Protein 3QY7 (pdb70)

Radius of gyration: 16.74 Å; Cα contacts (8 Å, |Δi|>4): 514; chains: 1; bounding box: 39×45×37 Å

Sequence (247 aa):
MIDIHCHILPAMDDDGAGDSADSIEMARAAVRQGIRTIIATPHHNNGVYKNEPAAVREAADQLNKRLIKEDIPLHVLPGQEIRIYGEVEQDLAKRQLLSLNDTKYILIEFPFDHVPRYAEQLFYDLQLKGYIPVIAHPERNREIRENPSLLYHLVEKGAASQITSGSLAGIFGKQLKAFSLRLVEANLIHFVASDAHNVKTRNFHTQEEALYVLEKEFGSELPYMLTENAELLLRNQTIFRQPPQPVKR

Nearest PDB structures (foldseek):
  3qy7-assembly1_A  TM=1.004E+00  e=3.388E-53  Bacillus subtilis
  2wjd-assembly1_A  TM=9.075E-01  e=2.404E-20  Streptococcus pneumoniae
  4nas-assembly1_B  TM=4.342E-01  e=4.474E-01  Alicyclobacillus acidocaldarius subsp. acidocaldarius DSM 446
  4mg4-assembly2_F  TM=4.736E-01  e=2.144E+00  Burkholderia cenocepacia J2315
  8d89-assembly1_A  TM=4.423E-01  e=3.122E+00  metagenome

Foldseek 3Di:
DEFQAAQLQDPQALFHPDLVQSLVQLQVCVVLVHQEYAHAAAQDHVPDGCWQVNQQVSQVVSVVVCVVVVRRHHYAYAHAYADDDCVVVCVVVSRHGAGNNALEHHYEYDQEDDDPCVLVVQLVSVVVVHAYEYEACLSHNVCVVFVVVLLVSVLSGHEYEHELCLCLQLVHDVSNVSVVLCLVQQSHQAYHQNARGPPRSGRNNVSNQVSCCVSPNNPSSVLRVVQSVCRNVNHDHDTDNGHDGDD

InterPro domains:
  IPR016195 Polymerase/histidinol phosphatase-like [SSF89550] (1-201)
  IPR016667 Capsular polysaccharide synthesis, CpsB/CapC [PF19567] (1-232)
  IPR016667 Capsular polysaccharide synthesis, CpsB/CapC [PIRSF016557] (1-254)
  IPR016667 Capsular polysaccharide synthesis, CpsB/CapC [PTHR39181] (1-254)

Structure (mmCIF, N/CA/C/O backbone):
data_3QY7
#
_entry.id   3QY7
#
_cell.length_a   36.449
_cell.length_b   47.311
_cell.length_c   132.013
_cell.angle_alpha   90.00
_cell.angle_beta   90.00
_cell.angle_gamma   90.00
#
_symmetry.space_group_name_H-M   'P 21 21 21'
#
loop_
_entity.id
_entity.type
_entity.pdbx_description
1 polymer 'Tyrosine-protein phosphatase YwqE'
2 non-polymer 'FE (III) ION'
3 non-polymer 'MAGNESIUM ION'
4 non-polymer 'PHOSPHATE ION'
5 water water
#
loop_
_atom_site.group_PDB
_atom_site.id
_atom_site.type_symbol
_atom_site.label_atom_id
_atom_site.label_alt_id
_atom_site.label_comp_id
_atom_site.label_asym_id
_atom_site.label_entity_id
_atom_site.label_seq_id
_atom_site.pdbx_PDB_ins_code
_atom_site.Cartn_x
_atom_site.Cartn_y
_atom_site.Cartn_z
_atom_site.occupancy
_atom_site.B_iso_or_equiv
_atom_site.auth_seq_id
_atom_site.auth_comp_id
_atom_site.auth_asym_id
_atom_site.auth_atom_id
_atom_site.pdbx_PDB_model_num
ATOM 1 N N . MET A 1 1 ? 13.488 -6.070 -32.509 1.00 14.72 1 MET A N 1
ATOM 2 C CA . MET A 1 1 ? 13.762 -5.418 -31.200 1.00 13.84 1 MET A CA 1
ATOM 3 C C . MET A 1 1 ? 14.058 -6.426 -30.115 1.00 13.18 1 MET A C 1
ATOM 4 O O . MET A 1 1 ? 13.624 -7.568 -30.193 1.00 13.43 1 MET A O 1
ATOM 9 N N . ILE A 1 2 ? 14.758 -5.963 -29.083 1.00 11.78 2 ILE A N 1
ATOM 10 C CA . ILE A 1 2 ? 15.177 -6.791 -27.954 1.00 12.33 2 ILE A CA 1
ATOM 11 C C . ILE A 1 2 ? 14.476 -6.292 -26.704 1.00 11.34 2 ILE A C 1
ATOM 12 O O . ILE A 1 2 ? 14.491 -5.097 -26.425 1.00 11.84 2 ILE A O 1
ATOM 17 N N . ASP A 1 3 ? 13.874 -7.215 -25.958 1.00 10.61 3 ASP A N 1
ATOM 18 C CA . ASP A 1 3 ? 13.198 -6.904 -24.687 1.00 9.79 3 ASP A CA 1
ATOM 19 C C . ASP A 1 3 ? 14.104 -7.397 -23.573 1.00 10.32 3 ASP A C 1
ATOM 20 O O . ASP A 1 3 ? 14.394 -8.586 -23.503 1.00 11.05 3 ASP A O 1
ATOM 25 N N . ILE A 1 4 ? 14.569 -6.480 -22.719 1.00 9.55 4 ILE A N 1
ATOM 26 C CA . ILE A 1 4 ? 15.609 -6.824 -21.737 1.00 9.62 4 ILE A CA 1
ATOM 27 C C . ILE A 1 4 ? 15.104 -7.219 -20.346 1.00 9.31 4 ILE A C 1
ATOM 28 O O . ILE A 1 4 ? 15.911 -7.493 -19.455 1.00 10.10 4 ILE A O 1
ATOM 33 N N . HIS A 1 5 ? 13.783 -7.195 -20.151 1.00 9.07 5 HIS A N 1
ATOM 34 C CA . HIS A 1 5 ? 13.172 -7.494 -18.844 1.00 9.26 5 HIS A CA 1
ATOM 35 C C . HIS A 1 5 ? 11.814 -8.137 -19.111 1.00 9.29 5 HIS A C 1
ATOM 36 O O . HIS A 1 5 ? 10.927 -7.497 -19.663 1.00 10.21 5 HIS A O 1
ATOM 43 N N . CYS A 1 6 ? 11.665 -9.410 -18.749 1.00 8.98 6 CYS A N 1
ATOM 44 C CA . CYS A 1 6 ? 10.461 -10.157 -19.123 1.00 9.58 6 CYS A CA 1
ATOM 45 C C . CYS A 1 6 ? 10.349 -11.429 -18.297 1.00 10.49 6 CYS A C 1
ATOM 46 O O . CYS A 1 6 ? 11.335 -12.140 -18.084 1.00 10.02 6 CYS A O 1
ATOM 49 N N . HIS A 1 7 ? 9.143 -11.712 -17.820 1.00 9.86 7 HIS A N 1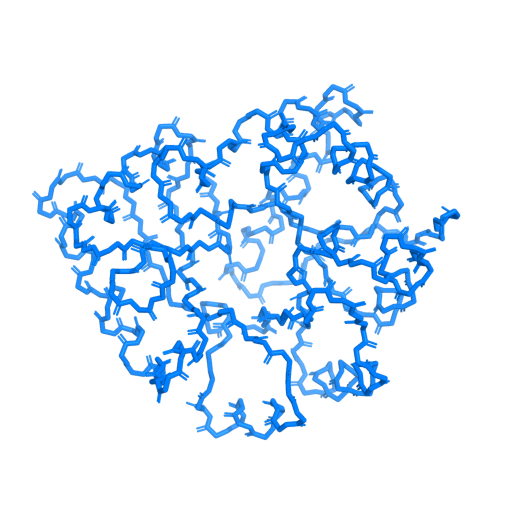
ATOM 50 C CA . HIS A 1 7 ? 8.916 -12.864 -16.973 1.00 10.96 7 HIS A CA 1
ATOM 51 C C . HIS A 1 7 ? 8.174 -13.926 -17.757 1.00 11.72 7 HIS A C 1
ATOM 52 O O . HIS A 1 7 ? 7.073 -14.370 -17.398 1.00 12.69 7 HIS A O 1
ATOM 59 N N . ILE A 1 8 ? 8.811 -14.338 -18.859 1.00 11.66 8 ILE A N 1
ATOM 60 C CA . ILE A 1 8 ? 8.254 -15.311 -19.793 1.00 11.69 8 ILE A CA 1
ATOM 61 C C . ILE A 1 8 ? 8.550 -16.772 -19.407 1.00 11.84 8 ILE A C 1
ATOM 62 O O . ILE A 1 8 ? 7.824 -17.670 -19.828 1.00 12.53 8 ILE A O 1
ATOM 67 N N . LEU A 1 9 ? 9.596 -17.013 -18.614 1.00 11.49 9 LEU A N 1
ATOM 68 C CA . LEU A 1 9 ? 9.900 -18.382 -18.190 1.00 12.27 9 LEU A CA 1
ATOM 69 C C . LEU A 1 9 ? 8.815 -18.897 -17.240 1.00 13.79 9 LEU A C 1
ATOM 70 O O . LEU A 1 9 ? 8.398 -18.181 -16.326 1.00 13.75 9 LEU A O 1
ATOM 75 N N . PRO A 1 10 ? 8.357 -20.128 -17.474 1.00 14.41 10 PRO A N 1
ATOM 76 C CA . PRO A 1 10 ? 7.245 -20.681 -16.703 1.00 16.12 10 PRO A CA 1
ATOM 77 C C . PRO A 1 10 ? 7.668 -21.241 -15.353 1.00 17.73 10 PRO A C 1
ATOM 78 O O . PRO A 1 10 ? 8.784 -21.768 -15.217 1.00 17.44 10 PRO A O 1
ATOM 82 N N . ALA A 1 11 ? 6.762 -21.124 -14.379 1.00 18.76 11 ALA A N 1
ATOM 83 C CA . ALA A 1 11 ? 6.918 -21.712 -13.049 1.00 20.16 11 ALA A CA 1
ATOM 84 C C . ALA A 1 11 ? 8.220 -21.294 -12.373 1.00 20.61 11 ALA A C 1
ATOM 85 O O . ALA A 1 11 ? 8.914 -22.121 -11.774 1.00 21.59 11 ALA A O 1
ATOM 87 N N . MET A 1 12 ? 8.565 -20.016 -12.469 1.00 20.11 12 MET A N 1
ATOM 88 C CA . MET A 1 12 ? 9.720 -19.488 -11.803 1.00 20.88 12 MET A CA 1
ATOM 89 C C . MET A 1 12 ? 9.407 -18.402 -10.837 1.00 20.05 12 MET A C 1
ATOM 90 O O . MET A 1 12 ? 10.041 -18.209 -9.859 1.00 20.33 12 MET A O 1
ATOM 95 N N . ASP A 1 13 ? 8.373 -17.692 -11.188 1.00 18.80 13 ASP A N 1
ATOM 96 C CA . ASP A 1 13 ? 8.033 -16.460 -10.585 1.00 19.04 13 ASP A CA 1
ATOM 97 C C . ASP A 1 13 ? 6.558 -16.084 -10.768 1.00 18.68 13 ASP A C 1
ATOM 98 O O . ASP A 1 13 ? 5.721 -16.893 -10.940 1.00 19.45 13 ASP A O 1
ATOM 103 N N A ASP A 1 14 ? 6.300 -14.809 -10.656 0.50 18.86 14 ASP A N 1
ATOM 104 N N B ASP A 1 14 ? 6.322 -14.805 -10.658 0.50 18.86 14 ASP A N 1
ATOM 105 C CA A ASP A 1 14 ? 4.957 -14.337 -10.854 0.50 18.85 14 ASP A CA 1
ATOM 106 C CA B ASP A 1 14 ? 5.012 -14.251 -10.860 0.50 18.85 14 ASP A CA 1
ATOM 107 C C A ASP A 1 14 ? 4.557 -14.123 -12.318 0.50 17.91 14 ASP A C 1
ATOM 108 C C B ASP A 1 14 ? 4.568 -14.114 -12.317 0.50 17.91 14 ASP A C 1
ATOM 109 O O A ASP A 1 14 ? 3.501 -13.711 -12.603 0.50 18.13 14 ASP A O 1
ATOM 110 O O B ASP A 1 14 ? 3.502 -13.719 -12.597 0.50 18.13 14 ASP A O 1
ATOM 119 N N . GLY A 1 15 ? 5.436 -14.463 -13.234 1.00 17.00 15 GLY A N 1
ATOM 120 C CA . GLY A 1 15 ? 5.107 -14.349 -14.627 1.00 16.52 15 GLY A CA 1
ATOM 121 C C . GLY A 1 15 ? 4.520 -15.677 -15.130 1.00 16.19 15 GLY A C 1
ATOM 122 O O . GLY A 1 15 ? 3.602 -16.153 -14.475 1.00 16.70 15 GLY A O 1
ATOM 123 N N . ALA A 1 16 ? 4.928 -16.244 -16.260 1.00 16.01 16 ALA A N 1
ATOM 124 C CA . ALA A 1 16 ? 4.139 -17.297 -16.835 1.00 16.17 16 ALA A CA 1
ATOM 125 C C . ALA A 1 16 ? 3.951 -18.469 -15.868 1.00 16.73 16 ALA A C 1
ATOM 126 O O . ALA A 1 16 ? 4.819 -18.883 -15.238 1.00 15.97 16 ALA A O 1
ATOM 128 N N . GLY A 1 17 ? 2.711 -18.922 -15.785 1.00 17.01 17 GLY A N 1
ATOM 129 C CA . GLY A 1 17 ? 2.378 -20.043 -14.943 1.00 18.76 17 GLY A CA 1
ATOM 130 C C . GLY A 1 17 ? 2.844 -21.376 -15.419 1.00 18.91 17 GLY A C 1
ATOM 131 O O . GLY A 1 17 ? 3.285 -22.197 -14.682 1.00 20.29 17 GLY A O 1
ATOM 132 N N . ASP A 1 18 ? 2.656 -21.562 -16.686 1.00 18.65 18 ASP A N 1
ATOM 133 C CA . ASP A 1 18 ? 3.142 -22.761 -17.353 1.00 19.36 18 ASP A CA 1
ATOM 134 C C . ASP A 1 18 ? 3.611 -22.447 -18.775 1.00 18.76 18 ASP A C 1
ATOM 135 O O . ASP A 1 18 ? 3.526 -21.292 -19.230 1.00 18.80 18 ASP A O 1
ATOM 140 N N . SER A 1 19 ? 4.088 -23.475 -19.475 1.00 18.99 19 SER A N 1
ATOM 141 C CA . SER A 1 19 ? 4.609 -23.293 -20.825 1.00 18.55 19 SER A CA 1
ATOM 142 C C . SER A 1 19 ? 3.577 -22.795 -21.837 1.00 18.18 19 SER A C 1
ATOM 143 O O . SER A 1 19 ? 3.924 -22.092 -22.780 1.00 17.81 19 SER A O 1
ATOM 146 N N . ALA A 1 20 ? 2.311 -23.161 -21.650 1.00 17.42 20 ALA A N 1
ATOM 147 C CA . ALA A 1 20 ? 1.263 -22.627 -22.500 1.00 17.57 20 ALA A CA 1
ATOM 148 C C . ALA A 1 20 ? 1.184 -21.096 -22.379 1.00 16.84 20 ALA A C 1
ATOM 149 O O . ALA A 1 20 ? 1.013 -20.408 -23.392 1.00 16.81 20 ALA A O 1
ATOM 151 N N . ASP A 1 21 ? 1.321 -20.577 -21.153 1.00 16.01 21 ASP A N 1
ATOM 152 C CA . ASP A 1 21 ? 1.359 -19.114 -20.935 1.00 15.75 21 ASP A CA 1
ATOM 153 C C . ASP A 1 21 ? 2.576 -18.526 -21.638 1.00 15.02 21 ASP A C 1
ATOM 154 O O . ASP A 1 21 ? 2.472 -17.482 -22.304 1.00 14.41 21 ASP A O 1
ATOM 159 N N . SER A 1 22 ? 3.724 -19.186 -21.489 1.00 14.31 22 SER A N 1
ATOM 160 C CA . SER A 1 22 ? 4.972 -18.691 -22.087 1.00 13.83 22 SER A CA 1
ATOM 161 C C . SER A 1 22 ? 4.814 -18.500 -23.599 1.00 13.80 22 SER A C 1
ATOM 162 O O . SER A 1 22 ? 5.242 -17.481 -24.170 1.00 13.11 22 SER A O 1
ATOM 165 N N . ILE A 1 23 ? 4.194 -19.489 -24.234 1.00 13.48 23 ILE A N 1
ATOM 166 C CA . ILE A 1 23 ? 3.964 -19.490 -25.670 1.00 14.21 23 ILE A CA 1
ATOM 167 C C . ILE A 1 23 ? 3.018 -18.358 -26.091 1.00 13.86 23 ILE A C 1
ATOM 168 O O . ILE A 1 23 ? 3.246 -17.694 -27.110 1.00 14.05 23 ILE A O 1
ATOM 173 N N . GLU A 1 24 ? 1.967 -18.123 -25.303 1.00 14.53 24 GLU A N 1
ATOM 174 C CA . GLU A 1 24 ? 1.057 -17.000 -25.590 1.00 14.68 24 GLU A CA 1
ATOM 175 C C . GLU A 1 24 ? 1.765 -15.656 -25.474 1.00 13.70 24 GLU A C 1
ATOM 176 O O . GLU A 1 24 ? 1.544 -14.749 -26.291 1.00 13.97 24 GLU A O 1
ATOM 182 N N . MET A 1 25 ? 2.624 -15.536 -24.464 1.00 13.61 25 MET A N 1
ATOM 183 C CA . MET A 1 25 ? 3.409 -14.321 -24.305 1.00 12.57 25 MET A CA 1
ATOM 184 C C . MET A 1 25 ? 4.358 -14.150 -25.474 1.00 12.55 25 MET A C 1
ATOM 185 O O . MET A 1 25 ? 4.516 -13.040 -25.983 1.00 13.09 25 MET A O 1
ATOM 190 N N . ALA A 1 26 ? 4.990 -15.247 -25.901 1.00 12.36 26 ALA A N 1
ATOM 191 C CA . ALA A 1 26 ? 5.892 -15.176 -27.042 1.00 12.30 26 ALA A CA 1
ATOM 192 C C . ALA A 1 26 ? 5.188 -14.690 -28.324 1.00 12.45 26 ALA A C 1
ATOM 193 O O . ALA A 1 26 ? 5.730 -13.850 -29.049 1.00 12.43 26 ALA A O 1
ATOM 195 N N . ARG A 1 27 ? 3.980 -15.205 -28.576 1.00 12.35 27 ARG A N 1
ATOM 196 C CA . ARG A 1 27 ? 3.222 -14.791 -29.756 1.00 13.48 27 ARG A CA 1
ATOM 197 C C . ARG A 1 27 ? 2.931 -13.289 -29.689 1.00 12.79 27 ARG A C 1
ATOM 198 O O . ARG A 1 27 ? 3.057 -12.578 -30.694 1.00 13.58 27 ARG A O 1
ATOM 206 N N . ALA A 1 28 ? 2.583 -12.809 -28.498 1.00 12.29 28 ALA A N 1
ATOM 207 C CA . ALA A 1 28 ? 2.304 -11.380 -28.310 1.00 12.02 28 ALA A CA 1
ATOM 208 C C . ALA A 1 28 ? 3.552 -10.546 -28.545 1.00 12.12 28 ALA A C 1
ATOM 209 O O . ALA A 1 28 ? 3.492 -9.490 -29.183 1.00 12.32 28 ALA A O 1
ATOM 211 N N . ALA A 1 29 ? 4.686 -11.021 -28.022 1.00 11.56 29 ALA A N 1
ATOM 212 C CA . ALA A 1 29 ? 5.971 -10.364 -28.226 1.00 11.82 29 ALA A CA 1
ATOM 213 C C . ALA A 1 29 ? 6.276 -10.208 -29.707 1.00 12.21 29 ALA A C 1
ATOM 214 O O . ALA A 1 29 ? 6.654 -9.134 -30.158 1.00 12.17 29 ALA A O 1
ATOM 216 N N . VAL A 1 30 ? 6.051 -11.276 -30.472 1.00 12.54 30 VAL A N 1
ATOM 217 C CA . VAL A 1 30 ? 6.342 -11.258 -31.888 1.00 13.33 30 VAL A CA 1
ATOM 218 C C . VAL A 1 30 ? 5.435 -10.241 -32.596 1.00 13.18 30 VAL A C 1
ATOM 219 O O . VAL A 1 30 ? 5.905 -9.487 -33.452 1.00 12.32 30 VAL A O 1
ATOM 223 N N . ARG A 1 31 ? 4.161 -10.205 -32.219 1.00 14.06 31 ARG A N 1
ATOM 224 C CA . ARG A 1 31 ? 3.217 -9.229 -32.814 1.00 14.86 31 ARG A CA 1
ATOM 225 C C . ARG A 1 31 ? 3.658 -7.776 -32.555 1.00 15.42 31 ARG A C 1
ATOM 226 O O . ARG A 1 31 ? 3.397 -6.883 -33.365 1.00 16.39 31 ARG A O 1
ATOM 234 N N . GLN A 1 32 ? 4.385 -7.573 -31.459 1.00 14.41 32 GLN A N 1
ATOM 235 C CA . GLN A 1 32 ? 4.911 -6.258 -31.077 1.00 14.79 32 GLN A CA 1
ATOM 236 C C . GLN A 1 32 ? 6.259 -5.912 -31.725 1.00 14.52 32 GLN A C 1
ATOM 237 O O . GLN A 1 32 ? 6.801 -4.821 -31.492 1.00 15.25 32 GLN A O 1
ATOM 243 N N . GLY A 1 33 ? 6.810 -6.819 -32.531 1.00 14.57 33 GLY A N 1
ATOM 244 C CA . GLY A 1 33 ? 8.086 -6.579 -33.191 1.00 14.45 33 GLY A CA 1
ATOM 245 C C . GLY A 1 33 ? 9.303 -7.012 -32.402 1.00 14.21 33 GLY A C 1
ATOM 246 O O . GLY A 1 33 ? 10.424 -6.706 -32.779 1.00 15.31 33 GLY A O 1
ATOM 247 N N . ILE A 1 34 ? 9.086 -7.744 -31.312 1.00 13.52 34 ILE A N 1
ATOM 248 C CA . ILE A 1 34 ? 10.195 -8.280 -30.526 1.00 12.82 34 ILE A CA 1
ATOM 249 C C . ILE A 1 34 ? 10.654 -9.618 -31.111 1.00 12.96 34 ILE A C 1
ATOM 250 O O . ILE A 1 34 ? 9.816 -10.487 -31.371 1.00 14.19 34 ILE A O 1
ATOM 255 N N . ARG A 1 35 ? 11.965 -9.766 -31.341 1.00 12.64 35 ARG A N 1
ATOM 256 C CA . ARG A 1 35 ? 12.531 -11.023 -31.865 1.00 13.75 35 ARG A CA 1
ATOM 257 C C . ARG A 1 35 ? 13.365 -11.731 -30.810 1.00 12.16 35 ARG A C 1
ATOM 258 O O . ARG A 1 35 ? 13.644 -12.926 -30.924 1.00 12.18 35 ARG A O 1
ATOM 266 N N . THR A 1 36 ? 13.784 -10.977 -29.796 1.00 11.03 36 THR A N 1
ATOM 267 C CA . THR A 1 36 ? 14.713 -11.503 -28.814 1.00 10.37 36 THR A CA 1
ATOM 268 C C . THR A 1 36 ? 14.269 -11.019 -27.444 1.00 9.54 36 THR A C 1
ATOM 269 O O . THR A 1 36 ? 14.031 -9.824 -27.279 1.00 11.19 36 THR A O 1
ATOM 273 N N . ILE A 1 37 ? 14.164 -11.939 -26.483 1.00 9.57 37 ILE A N 1
ATOM 274 C CA . ILE A 1 37 ? 13.811 -11.593 -25.110 1.00 9.16 37 ILE A CA 1
ATOM 275 C C . ILE A 1 37 ? 14.908 -12.068 -24.194 1.00 9.14 37 ILE A C 1
ATOM 276 O O . ILE A 1 37 ? 15.328 -13.218 -24.276 1.00 9.87 37 ILE A O 1
ATOM 281 N N . ILE A 1 38 ? 15.383 -11.187 -23.316 1.00 9.35 38 ILE A N 1
ATOM 282 C CA . ILE A 1 38 ? 16.211 -11.670 -22.227 1.00 9.68 38 ILE A CA 1
ATOM 283 C C . ILE A 1 38 ? 15.258 -12.011 -21.077 1.00 9.78 38 ILE A C 1
ATOM 284 O O . ILE A 1 38 ? 14.632 -11.114 -20.493 1.00 10.76 38 ILE A O 1
ATOM 289 N N . ALA A 1 39 ? 15.109 -13.296 -20.790 1.00 10.03 39 ALA A N 1
ATOM 290 C CA . ALA A 1 39 ? 14.245 -13.701 -19.668 1.00 10.09 39 ALA A CA 1
ATOM 291 C C . ALA A 1 39 ? 14.906 -13.264 -18.390 1.00 10.09 39 ALA A C 1
ATOM 292 O O . ALA A 1 39 ? 16.116 -13.456 -18.211 1.00 10.92 39 ALA A O 1
ATOM 294 N N . THR A 1 40 ? 14.126 -12.621 -17.507 1.00 10.11 40 THR A N 1
ATOM 295 C CA . THR A 1 40 ? 14.669 -12.104 -16.249 1.00 10.46 40 THR A CA 1
ATOM 296 C C . THR A 1 40 ? 13.808 -12.552 -15.068 1.00 11.18 40 THR A C 1
ATOM 297 O O . THR A 1 40 ? 13.205 -11.697 -14.389 1.00 11.78 40 THR A O 1
ATOM 301 N N . PRO A 1 41 ? 13.739 -13.877 -14.831 1.00 11.32 41 PRO A N 1
ATOM 302 C CA . PRO A 1 41 ? 12.991 -14.352 -13.659 1.00 12.31 41 PRO A CA 1
ATOM 303 C C . PRO A 1 41 ? 13.597 -13.764 -12.387 1.00 13.89 41 PRO A C 1
ATOM 304 O O . PRO A 1 41 ? 14.808 -13.504 -12.340 1.00 13.51 41 PRO A O 1
ATOM 308 N N . HIS A 1 42 ? 12.769 -13.554 -11.361 1.00 15.34 42 HIS A N 1
ATOM 309 C CA . HIS A 1 42 ? 13.303 -13.099 -10.100 1.00 17.22 42 HIS A CA 1
ATOM 310 C C . HIS A 1 42 ? 14.296 -14.146 -9.606 1.00 17.76 42 HIS A C 1
ATOM 311 O O . HIS A 1 42 ? 14.084 -15.267 -9.778 1.00 18.11 42 HIS A O 1
ATOM 318 N N . HIS A 1 43 ? 15.396 -13.731 -8.999 1.00 19.36 43 HIS A N 1
ATOM 319 C CA . HIS A 1 43 ? 16.389 -14.713 -8.552 1.00 21.59 43 HIS A CA 1
ATOM 320 C C . HIS A 1 43 ? 15.888 -15.533 -7.356 1.00 23.04 43 HIS A C 1
ATOM 321 O O . HIS A 1 43 ? 16.293 -16.680 -7.178 1.00 24.00 43 HIS A O 1
ATOM 328 N N . ASN A 1 44 ? 14.958 -14.959 -6.621 1.00 25.02 44 ASN A N 1
ATOM 329 C CA . ASN A 1 44 ? 14.224 -15.603 -5.546 1.00 26.83 44 ASN A CA 1
ATOM 330 C C . ASN A 1 44 ? 12.745 -15.560 -5.823 1.00 27.23 44 ASN A C 1
ATOM 331 O O . ASN A 1 44 ? 12.251 -14.599 -6.248 1.00 27.01 44 ASN A O 1
ATOM 336 N N . ASN A 1 45 ? 12.057 -16.627 -5.541 1.00 27.93 45 ASN A N 1
ATOM 337 C CA . ASN A 1 45 ? 10.631 -16.662 -5.646 1.00 29.09 45 ASN A CA 1
ATOM 338 C C . ASN A 1 45 ? 10.099 -17.407 -4.426 1.00 29.23 45 ASN A C 1
ATOM 339 O O . ASN A 1 45 ? 9.917 -18.602 -4.414 1.00 28.76 45 ASN A O 1
ATOM 344 N N . GLY A 1 46 ? 9.838 -16.592 -3.428 1.00 29.46 46 GLY A N 1
ATOM 345 C CA . GLY A 1 46 ? 9.355 -17.107 -2.186 1.00 29.39 46 GLY A CA 1
ATOM 346 C C . GLY A 1 46 ? 10.451 -17.808 -1.472 1.00 29.27 46 GLY A C 1
ATOM 347 O O . GLY A 1 46 ? 11.491 -17.256 -1.178 1.00 29.51 46 GLY A O 1
ATOM 348 N N . VAL A 1 47 ? 10.170 -19.046 -1.172 1.00 28.96 47 VAL A N 1
ATOM 349 C CA . VAL A 1 47 ? 11.127 -19.890 -0.481 1.00 28.90 47 VAL A CA 1
ATOM 350 C C . VAL A 1 47 ? 12.130 -20.521 -1.434 1.00 28.23 47 VAL A C 1
ATOM 351 O O . VAL A 1 47 ? 13.105 -21.120 -0.990 1.00 28.71 47 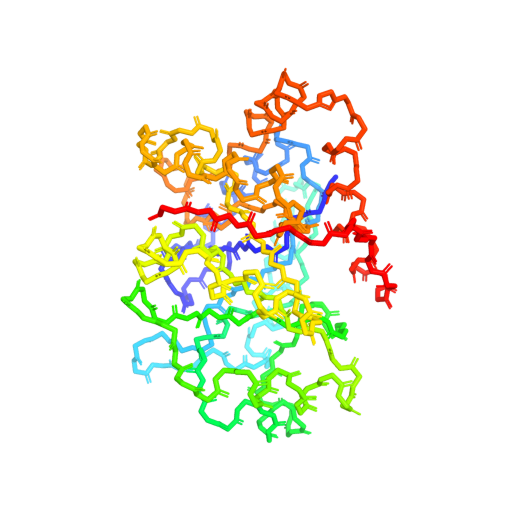VAL A O 1
ATOM 355 N N . TYR A 1 48 ? 11.894 -20.391 -2.738 1.00 27.69 48 TYR A N 1
ATOM 356 C CA . TYR A 1 48 ? 12.759 -21.037 -3.719 1.00 27.01 48 TYR A CA 1
ATOM 357 C C . TYR A 1 48 ? 13.722 -20.060 -4.384 1.00 26.49 48 TYR A C 1
ATOM 358 O O . TYR A 1 48 ? 13.467 -18.866 -4.447 1.00 26.63 48 TYR A O 1
ATOM 367 N N . LYS A 1 49 ? 14.841 -20.593 -4.862 1.00 25.83 49 LYS A N 1
ATOM 368 C CA . LYS A 1 49 ? 15.769 -19.831 -5.678 1.00 25.30 49 LYS A CA 1
ATOM 369 C C . LYS A 1 49 ? 15.653 -20.311 -7.112 1.00 24.15 49 LYS A C 1
ATOM 370 O O . LYS A 1 49 ? 15.381 -21.488 -7.378 1.00 24.12 49 LYS A O 1
ATOM 376 N N . ASN A 1 50 ? 15.837 -19.383 -8.039 1.00 22.67 50 ASN A N 1
ATOM 377 C CA . ASN A 1 50 ? 15.958 -19.734 -9.445 1.00 21.63 50 ASN A CA 1
ATOM 378 C C . ASN A 1 50 ? 17.424 -19.590 -9.790 1.00 21.10 50 ASN A C 1
ATOM 379 O O . ASN A 1 50 ? 17.867 -18.522 -10.215 1.00 21.30 50 ASN A O 1
ATOM 384 N N . GLU A 1 51 ? 18.177 -20.669 -9.573 1.00 20.15 51 GLU A N 1
ATOM 385 C CA . GLU A 1 51 ? 19.630 -20.660 -9.747 1.00 20.55 51 GLU A CA 1
ATOM 386 C C . GLU A 1 51 ? 19.950 -20.473 -11.217 1.00 19.19 51 GLU A C 1
ATOM 387 O O . GLU A 1 51 ? 19.121 -20.817 -12.064 1.00 18.02 51 GLU A O 1
ATOM 393 N N . PRO A 1 52 ? 21.149 -19.940 -11.517 1.00 18.73 52 PRO A N 1
ATOM 394 C CA . PRO A 1 52 ? 21.566 -19.720 -12.911 1.00 18.57 52 PRO A CA 1
ATOM 395 C C . PRO A 1 52 ? 21.420 -20.949 -13.820 1.00 18.18 52 PRO A C 1
ATOM 396 O O . PRO A 1 52 ? 20.891 -20.826 -14.928 1.00 17.45 52 PRO A O 1
ATOM 400 N N . ALA A 1 53 ? 21.839 -22.132 -13.362 1.00 18.18 53 ALA A N 1
ATOM 401 C CA . ALA A 1 53 ? 21.659 -23.346 -14.167 1.00 18.05 53 ALA A CA 1
ATOM 402 C C . ALA A 1 53 ? 20.203 -23.594 -14.560 1.00 17.40 53 ALA A C 1
ATOM 403 O O . ALA A 1 53 ? 19.924 -23.960 -15.696 1.00 17.47 53 ALA A O 1
ATOM 405 N N . ALA A 1 54 ? 19.281 -23.409 -13.611 1.00 16.51 54 ALA A N 1
ATOM 406 C CA . ALA A 1 54 ? 17.867 -23.643 -13.849 1.00 15.81 54 ALA A CA 1
ATOM 407 C C . ALA A 1 54 ? 17.288 -22.617 -14.827 1.00 14.55 54 ALA A C 1
ATOM 408 O O . ALA A 1 54 ? 16.430 -22.956 -15.640 1.00 14.76 54 ALA A O 1
ATOM 410 N N . VAL A 1 55 ? 17.755 -21.376 -14.726 1.00 14.16 55 VAL A N 1
ATOM 411 C CA . VAL A 1 55 ? 17.328 -20.329 -15.666 1.00 13.57 55 VAL A CA 1
ATOM 412 C C . VAL A 1 55 ? 17.790 -20.654 -17.095 1.00 13.53 55 VAL A C 1
ATOM 413 O O . VAL A 1 55 ? 17.015 -20.541 -18.034 1.00 13.67 55 VAL A O 1
ATOM 417 N N . ARG A 1 56 ? 19.046 -21.073 -17.237 1.00 14.18 56 ARG A N 1
ATOM 418 C CA . ARG A 1 56 ? 19.584 -21.423 -18.550 1.00 14.32 56 ARG A CA 1
ATOM 419 C C . ARG A 1 56 ? 18.831 -22.589 -19.131 1.00 14.35 56 ARG A C 1
ATOM 420 O O . ARG A 1 56 ? 18.451 -22.576 -20.315 1.00 14.14 56 ARG A O 1
ATOM 428 N N . GLU A 1 57 ? 18.604 -23.609 -18.296 1.00 14.56 57 GLU A N 1
ATOM 429 C CA . GLU A 1 57 ? 17.798 -24.771 -18.686 1.00 15.58 57 GLU A CA 1
ATOM 430 C C . GLU A 1 57 ? 16.399 -24.369 -19.165 1.00 15.04 57 GLU A C 1
ATOM 431 O O . GLU A 1 57 ? 15.954 -24.794 -20.234 1.00 15.30 57 GLU A O 1
ATOM 437 N N . ALA A 1 58 ? 15.719 -23.534 -18.376 1.00 14.02 58 ALA A N 1
ATOM 438 C CA . ALA A 1 58 ? 14.361 -23.105 -18.700 1.00 13.35 58 ALA A CA 1
ATOM 439 C C . ALA A 1 58 ? 14.317 -22.325 -20.011 1.00 12.97 58 ALA A C 1
ATOM 440 O O . ALA A 1 58 ? 13.402 -22.503 -20.823 1.00 13.65 58 ALA A O 1
ATOM 442 N N . ALA A 1 59 ? 15.318 -21.478 -20.224 1.00 13.14 59 ALA A N 1
ATOM 443 C CA . ALA A 1 59 ? 15.388 -20.708 -21.478 1.00 12.68 59 ALA A CA 1
ATOM 444 C C . ALA A 1 59 ? 15.610 -21.645 -22.657 1.00 12.63 59 ALA A C 1
ATOM 445 O O . ALA A 1 59 ? 14.957 -21.511 -23.693 1.00 12.63 59 ALA A O 1
ATOM 447 N N . ASP A 1 60 ? 16.490 -22.628 -22.468 1.00 13.46 60 ASP A N 1
ATOM 448 C CA . ASP A 1 60 ? 16.775 -23.599 -23.513 1.00 14.34 60 ASP A CA 1
ATOM 449 C C . ASP A 1 60 ? 15.510 -24.384 -23.851 1.00 13.67 60 ASP A C 1
ATOM 450 O O . ASP A 1 60 ? 15.190 -24.571 -25.019 1.00 12.74 60 ASP A O 1
ATOM 455 N N . GLN A 1 61 ? 14.794 -24.842 -22.820 1.00 13.58 61 GLN A N 1
ATOM 456 C CA . GLN A 1 61 ? 13.545 -25.583 -23.014 1.00 14.27 61 GLN A CA 1
ATOM 457 C C . GLN A 1 61 ? 12.471 -24.749 -23.711 1.00 13.40 61 GLN A C 1
ATOM 458 O O . GLN A 1 61 ? 11.774 -25.251 -24.602 1.00 14.52 61 GLN A O 1
ATOM 464 N N . LEU A 1 62 ? 12.332 -23.480 -23.307 1.00 12.86 62 LEU A N 1
ATOM 465 C CA . LEU A 1 62 ? 11.366 -22.602 -23.961 1.00 12.46 62 LEU A CA 1
ATOM 466 C C . LEU A 1 62 ? 11.749 -22.382 -25.426 1.00 11.90 62 LEU A C 1
ATOM 467 O O . LEU A 1 62 ? 10.890 -22.450 -26.294 1.00 13.14 62 LEU A O 1
ATOM 472 N N . ASN A 1 63 ? 13.034 -22.160 -25.702 1.00 11.53 63 ASN A N 1
ATOM 473 C CA . ASN A 1 63 ? 13.455 -22.044 -27.112 1.00 11.76 63 ASN A CA 1
ATOM 474 C C . ASN A 1 63 ? 13.078 -23.249 -27.968 1.00 12.03 63 ASN A C 1
ATOM 475 O O . ASN A 1 63 ? 12.595 -23.089 -29.090 1.00 12.14 63 ASN A O 1
ATOM 480 N N . LYS A 1 64 ? 13.266 -24.449 -27.418 1.00 12.19 64 LYS A N 1
ATOM 481 C CA . LYS A 1 64 ? 12.878 -25.664 -28.136 1.00 13.40 64 LYS A CA 1
ATOM 482 C C . LYS A 1 64 ? 11.369 -25.705 -28.409 1.00 12.94 64 LYS A C 1
ATOM 483 O O . LYS A 1 64 ? 10.951 -26.080 -29.499 1.00 13.54 64 LYS A O 1
ATOM 489 N N . ARG A 1 65 ? 10.587 -25.245 -27.453 1.00 13.31 65 ARG A N 1
ATOM 490 C CA . ARG A 1 65 ? 9.180 -25.224 -27.632 1.00 13.73 65 ARG A CA 1
ATOM 491 C C . ARG A 1 65 ? 8.726 -24.179 -28.644 1.00 13.43 65 ARG A C 1
ATOM 492 O O . ARG A 1 65 ? 7.806 -24.382 -29.359 1.00 13.24 65 ARG A O 1
ATOM 500 N N . LEU A 1 66 ? 9.391 -23.042 -28.622 1.00 12.78 66 LEU A N 1
ATOM 501 C CA . LEU A 1 66 ? 9.081 -22.002 -29.588 1.00 12.32 66 LEU A CA 1
ATOM 502 C C . LEU A 1 66 ? 9.357 -22.505 -31.001 1.00 12.91 66 LEU A C 1
ATOM 503 O O . LEU A 1 66 ? 8.601 -22.213 -31.910 1.00 13.48 66 LEU A O 1
ATOM 508 N N . ILE A 1 67 ? 10.432 -23.278 -31.179 1.00 13.59 67 ILE A N 1
ATOM 509 C CA . ILE A 1 67 ? 10.754 -23.846 -32.485 1.00 14.06 67 ILE A CA 1
ATOM 510 C C . ILE A 1 67 ? 9.660 -24.846 -32.871 1.00 14.76 67 ILE A C 1
ATOM 511 O O . ILE A 1 67 ? 9.126 -24.790 -33.968 1.00 14.55 67 ILE A O 1
ATOM 516 N N . LYS A 1 68 ? 9.267 -25.691 -31.926 1.00 15.64 68 LYS A N 1
ATOM 517 C CA . LYS A 1 68 ? 8.186 -26.653 -32.153 1.00 16.36 68 LYS A CA 1
ATOM 518 C C . LYS A 1 68 ? 6.911 -25.955 -32.635 1.00 16.09 68 LYS A C 1
ATOM 519 O O . LYS A 1 68 ? 6.235 -26.434 -33.562 1.00 17.57 68 LYS A O 1
ATOM 525 N N . GLU A 1 69 ? 6.610 -24.801 -32.035 1.00 15.64 69 GLU A N 1
ATOM 526 C CA . GLU A 1 69 ? 5.411 -24.045 -32.347 1.00 15.85 69 GLU A CA 1
ATOM 527 C C . GLU A 1 69 ? 5.564 -23.058 -33.505 1.00 15.04 69 GLU A C 1
ATOM 528 O O . GLU A 1 69 ? 4.635 -22.306 -33.800 1.00 14.74 69 GLU A O 1
ATOM 534 N N . ASP A 1 70 ? 6.745 -23.039 -34.128 1.00 14.11 70 ASP A N 1
ATOM 535 C CA . ASP A 1 70 ? 7.044 -22.155 -35.255 1.00 14.04 70 ASP A CA 1
ATOM 536 C C . ASP A 1 70 ? 6.929 -20.661 -34.925 1.00 13.80 70 ASP A C 1
ATOM 537 O O . ASP A 1 70 ? 6.450 -19.862 -35.737 1.00 14.08 70 ASP A O 1
ATOM 542 N N . ILE A 1 71 ? 7.389 -20.302 -33.734 1.00 12.78 71 ILE A N 1
ATOM 543 C CA . ILE A 1 71 ? 7.351 -18.907 -33.266 1.00 12.48 71 ILE A CA 1
ATOM 544 C C . ILE A 1 71 ? 8.756 -18.293 -33.352 1.00 12.46 71 ILE A C 1
ATOM 545 O O . ILE A 1 71 ? 9.692 -18.808 -32.736 1.00 11.61 71 ILE A O 1
ATOM 550 N N . PRO A 1 72 ? 8.917 -17.192 -34.126 1.00 12.53 72 PRO A N 1
ATOM 551 C CA . PRO A 1 72 ? 10.256 -16.621 -34.342 1.00 12.88 72 PRO A CA 1
ATOM 552 C C . PRO A 1 72 ? 10.672 -15.715 -33.179 1.00 13.16 72 PRO A C 1
ATOM 553 O O . PRO A 1 72 ? 10.719 -14.500 -33.312 1.00 13.52 72 PRO A O 1
ATOM 557 N N . LEU A 1 73 ? 10.957 -16.325 -32.046 1.00 12.63 73 LEU A N 1
ATOM 558 C CA . LEU A 1 73 ? 11.441 -15.610 -30.890 1.00 12.81 73 LEU A CA 1
ATOM 559 C C . LEU A 1 73 ? 12.562 -16.361 -30.197 1.00 12.96 73 LEU A C 1
ATOM 560 O O . LEU A 1 73 ? 12.434 -17.509 -29.995 1.00 14.33 73 LEU A O 1
ATOM 565 N N . HIS A 1 74 ? 13.622 -15.668 -29.815 1.00 11.68 74 HIS A N 1
ATOM 566 C CA . HIS A 1 74 ? 14.759 -16.294 -29.122 1.00 11.01 74 HIS A CA 1
ATOM 567 C C . HIS A 1 74 ? 14.855 -15.744 -27.709 1.00 11.36 74 HIS A C 1
ATOM 568 O O . HIS A 1 74 ? 14.879 -14.524 -27.513 1.00 11.34 74 HIS A O 1
ATOM 575 N N . VAL A 1 75 ? 14.862 -16.656 -26.736 1.00 10.26 75 VAL A N 1
ATOM 576 C CA . VAL A 1 75 ? 14.954 -16.322 -25.319 1.00 10.41 75 VAL A CA 1
ATOM 577 C C . VAL A 1 75 ? 16.391 -16.557 -24.829 1.00 10.54 75 VAL A C 1
ATOM 578 O O . VAL A 1 75 ? 16.963 -17.645 -25.009 1.00 11.06 75 VAL A O 1
ATOM 582 N N . LEU A 1 76 ? 16.963 -15.510 -24.230 1.00 9.93 76 LEU A N 1
ATOM 583 C CA . LEU A 1 76 ? 18.292 -15.552 -23.636 1.00 11.38 76 LEU A CA 1
ATOM 584 C C . LEU A 1 76 ? 18.210 -15.468 -22.099 1.00 11.24 76 LEU A C 1
ATOM 585 O O . LEU A 1 76 ? 17.206 -14.998 -21.543 1.00 11.87 76 LEU A O 1
ATOM 590 N N . PRO A 1 77 ? 19.257 -15.926 -21.397 1.00 11.22 77 PRO A N 1
ATOM 591 C CA . PRO A 1 77 ? 19.171 -15.995 -19.942 1.00 11.17 77 PRO A CA 1
ATOM 592 C C . PRO A 1 77 ? 19.507 -14.673 -19.238 1.00 10.55 77 PRO A C 1
ATOM 593 O O . PRO A 1 77 ? 20.298 -13.875 -19.751 1.00 10.77 77 PRO A O 1
ATOM 597 N N . GLY A 1 78 ? 18.897 -14.473 -18.062 1.00 10.53 78 GLY A N 1
ATOM 598 C CA . GLY A 1 78 ? 19.122 -13.314 -17.211 1.00 9.82 78 GLY A CA 1
ATOM 599 C C . GLY A 1 78 ? 18.346 -13.517 -15.916 1.00 9.75 78 GLY A C 1
ATOM 600 O O . GLY A 1 78 ? 17.784 -14.579 -15.689 1.00 9.68 78 GLY A O 1
ATOM 601 N N . GLN A 1 79 ? 18.326 -12.481 -15.083 1.00 10.30 79 GLN A N 1
ATOM 602 C CA . GLN A 1 79 ? 17.570 -12.491 -13.825 1.00 11.12 79 GLN A CA 1
ATOM 603 C C . GLN A 1 79 ? 17.181 -11.069 -13.476 1.00 10.75 79 GLN A C 1
ATOM 604 O O . GLN A 1 79 ? 17.877 -10.113 -13.824 1.00 11.44 79 GLN A O 1
ATOM 610 N N . GLU A 1 80 ? 16.061 -10.929 -12.769 1.00 11.17 80 GLU A N 1
ATOM 611 C CA . GLU A 1 80 ? 15.768 -9.677 -12.088 1.00 11.50 80 GLU A CA 1
ATOM 612 C C . GLU A 1 80 ? 16.191 -9.897 -10.635 1.00 12.55 80 GLU A C 1
ATOM 613 O O . GLU A 1 80 ? 15.676 -10.792 -9.955 1.00 13.43 80 GLU A O 1
ATOM 619 N N . ILE A 1 81 ? 17.159 -9.107 -10.192 1.00 12.95 81 ILE A N 1
ATOM 620 C CA . ILE A 1 81 ? 17.782 -9.327 -8.873 1.00 13.56 81 ILE A CA 1
ATOM 621 C C . ILE A 1 81 ? 17.371 -8.232 -7.889 1.00 14.65 81 ILE A C 1
ATOM 622 O O . ILE A 1 81 ? 17.830 -7.104 -7.969 1.00 15.10 81 ILE A O 1
ATOM 627 N N . ARG A 1 82 ? 16.492 -8.583 -6.956 1.00 16.01 82 ARG A N 1
ATOM 628 C CA . ARG A 1 82 ? 16.184 -7.681 -5.858 1.00 17.46 82 ARG A CA 1
ATOM 629 C C . ARG A 1 82 ? 17.474 -7.426 -5.094 1.00 17.12 82 ARG A C 1
ATOM 630 O O . ARG A 1 82 ? 18.134 -8.375 -4.654 1.00 17.55 82 ARG A O 1
ATOM 638 N N . ILE A 1 83 ? 17.812 -6.151 -4.928 1.00 17.96 83 ILE A N 1
ATOM 639 C CA . ILE A 1 83 ? 19.082 -5.752 -4.324 1.00 18.38 83 ILE A CA 1
ATOM 640 C C . ILE A 1 83 ? 19.270 -6.412 -2.961 1.00 19.43 83 ILE A C 1
ATOM 641 O O . ILE A 1 83 ? 18.319 -6.580 -2.209 1.00 19.65 83 ILE A O 1
ATOM 646 N N . TYR A 1 84 ? 20.499 -6.834 -2.698 1.00 20.76 84 TYR A N 1
ATOM 647 C CA . TYR A 1 84 ? 20.901 -7.301 -1.363 1.00 22.27 84 TYR A CA 1
ATOM 648 C C . TYR A 1 84 ? 22.391 -7.072 -1.225 1.00 23.05 84 TYR A C 1
ATOM 649 O O . TYR A 1 84 ? 23.065 -6.761 -2.204 1.00 22.97 84 TYR A O 1
ATOM 658 N N . GLY A 1 85 ? 22.902 -7.184 0.001 1.00 23.97 85 GLY A N 1
ATOM 659 C CA . GLY A 1 85 ? 24.263 -6.737 0.289 1.00 25.42 85 GLY A CA 1
ATOM 660 C C . GLY A 1 85 ? 25.369 -7.481 -0.440 1.00 26.03 85 GLY A C 1
ATOM 661 O O . GLY A 1 85 ? 26.419 -6.906 -0.719 1.00 26.55 85 GLY A O 1
ATOM 662 N N . GLU A 1 86 ? 25.121 -8.750 -0.761 1.00 27.37 86 GLU A N 1
ATOM 663 C CA . GLU A 1 86 ? 26.157 -9.651 -1.266 1.00 28.18 86 GLU A CA 1
ATOM 664 C C . GLU A 1 86 ? 26.089 -9.873 -2.782 1.00 28.22 86 GLU A C 1
ATOM 665 O O . GLU A 1 86 ? 26.611 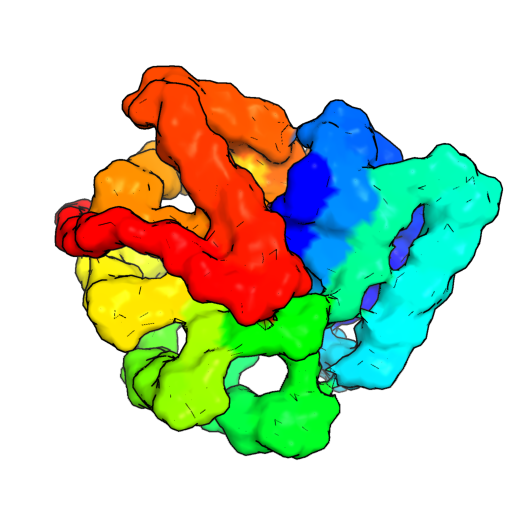-10.868 -3.286 1.00 27.96 86 GLU A O 1
ATOM 671 N N . VAL A 1 87 ? 25.446 -8.952 -3.502 1.00 28.60 87 VAL A N 1
ATOM 672 C CA . VAL A 1 87 ? 25.335 -9.059 -4.966 1.00 28.95 87 VAL A CA 1
ATOM 673 C C . VAL A 1 87 ? 26.701 -9.188 -5.657 1.00 29.60 87 VAL A C 1
ATOM 674 O O . VAL A 1 87 ? 26.880 -10.041 -6.525 1.00 29.63 87 VAL A O 1
ATOM 678 N N . GLU A 1 88 ? 27.660 -8.351 -5.263 1.00 30.69 88 GLU A N 1
ATOM 679 C CA . GLU A 1 88 ? 28.968 -8.326 -5.916 1.00 31.76 88 GLU A CA 1
ATOM 680 C C . GLU A 1 88 ? 29.701 -9.653 -5.724 1.00 32.26 88 GLU A C 1
ATOM 681 O O . GLU A 1 88 ? 30.274 -10.203 -6.674 1.00 32.30 88 GLU A O 1
ATOM 687 N N . GLN A 1 89 ? 29.650 -10.175 -4.503 1.00 32.45 89 GLN A N 1
ATOM 688 C CA . GLN A 1 89 ? 30.270 -11.456 -4.188 1.00 33.10 89 GLN A CA 1
ATOM 689 C C . GLN A 1 89 ? 29.602 -12.609 -4.946 1.00 32.94 89 GLN A C 1
ATOM 690 O O . GLN A 1 89 ? 30.291 -13.394 -5.618 1.00 32.74 89 GLN A O 1
ATOM 696 N N . ASP A 1 90 ? 28.270 -12.685 -4.863 1.00 32.46 90 ASP A N 1
ATOM 697 C CA . ASP A 1 90 ? 27.501 -13.787 -5.465 1.00 32.27 90 ASP A CA 1
ATOM 698 C C . ASP A 1 90 ? 27.592 -13.838 -6.991 1.00 31.84 90 ASP A C 1
ATOM 699 O O . ASP A 1 90 ? 27.537 -14.913 -7.585 1.00 31.91 90 ASP A O 1
ATOM 704 N N . LEU A 1 91 ? 27.732 -12.670 -7.607 1.00 31.67 91 LEU A N 1
ATOM 705 C CA . LEU A 1 91 ? 27.979 -12.547 -9.037 1.00 31.59 91 LEU A CA 1
ATOM 706 C C . LEU A 1 91 ? 29.336 -13.154 -9.400 1.00 31.80 91 LEU A C 1
ATOM 707 O O . LEU A 1 91 ? 29.444 -13.912 -10.365 1.00 31.66 91 LEU A O 1
ATOM 712 N N . ALA A 1 92 ? 30.359 -12.833 -8.603 1.00 32.04 92 ALA A N 1
ATOM 713 C CA . ALA A 1 92 ? 31.705 -13.374 -8.812 1.00 31.95 92 ALA A CA 1
ATOM 714 C C . ALA A 1 92 ? 31.738 -14.894 -8.634 1.00 31.78 92 ALA A C 1
ATOM 715 O O . ALA A 1 92 ? 32.538 -15.584 -9.277 1.00 32.09 92 ALA A O 1
ATOM 717 N N . LYS A 1 93 ? 30.861 -15.410 -7.776 1.00 31.19 93 LYS A N 1
ATOM 718 C CA . LYS A 1 93 ? 30.709 -16.855 -7.587 1.00 30.83 93 LYS A CA 1
ATOM 719 C C . LYS A 1 93 ? 29.770 -17.484 -8.618 1.00 30.11 93 LYS A C 1
ATOM 720 O O . LYS A 1 93 ? 29.456 -18.674 -8.537 1.00 30.27 93 LYS A O 1
ATOM 726 N N . ARG A 1 94 ? 29.338 -16.670 -9.585 1.00 29.04 94 ARG A N 1
ATOM 727 C CA . ARG A 1 94 ? 28.412 -17.082 -10.642 1.00 28.15 94 ARG A CA 1
ATOM 728 C C . ARG A 1 94 ? 27.121 -17.703 -10.088 1.00 26.85 94 ARG A C 1
ATOM 729 O O . ARG A 1 94 ? 26.553 -18.634 -10.664 1.00 26.86 94 ARG A O 1
ATOM 737 N N . GLN A 1 95 ? 26.661 -17.162 -8.959 1.00 25.33 95 GLN A N 1
ATOM 738 C CA . GLN A 1 95 ? 25.422 -17.599 -8.339 1.00 24.14 95 GLN A CA 1
ATOM 739 C C . GLN A 1 95 ? 24.291 -16.629 -8.689 1.00 22.47 95 GLN A C 1
ATOM 740 O O . GLN A 1 95 ? 23.158 -16.805 -8.248 1.00 22.47 95 GLN A O 1
ATOM 746 N N . LEU A 1 96 ? 24.625 -15.624 -9.495 1.00 20.17 96 LEU A N 1
ATOM 747 C CA . LEU A 1 96 ? 23.644 -14.725 -10.106 1.00 18.55 96 LEU A CA 1
ATOM 748 C C . LEU A 1 96 ? 23.957 -14.617 -11.584 1.00 17.23 96 LEU A C 1
ATOM 749 O O . LEU A 1 96 ? 25.096 -14.827 -12.004 1.00 17.88 96 LEU A O 1
ATOM 754 N N . LEU A 1 97 ? 22.942 -14.263 -12.367 1.00 16.09 97 LEU A N 1
ATOM 755 C CA . LEU A 1 97 ? 23.096 -14.032 -13.798 1.00 14.84 97 LEU A CA 1
ATOM 756 C C . LEU A 1 97 ? 23.016 -12.550 -14.102 1.00 14.25 97 LEU A C 1
ATOM 757 O O . LEU A 1 97 ? 22.156 -11.838 -13.561 1.00 14.55 97 LEU A O 1
ATOM 762 N N . SER A 1 98 ? 23.917 -12.076 -14.956 1.00 12.95 98 SER A N 1
ATOM 763 C CA . SER A 1 98 ? 23.734 -10.778 -15.569 1.00 12.55 98 SER A CA 1
ATOM 764 C C . SER A 1 98 ? 22.881 -10.978 -16.822 1.00 12.06 98 SER A C 1
ATOM 765 O O . SER A 1 98 ? 22.542 -12.115 -17.168 1.00 12.18 98 SER A O 1
ATOM 768 N N . LEU A 1 99 ? 22.491 -9.878 -17.456 1.00 11.36 99 LEU A N 1
ATOM 769 C CA . LEU A 1 99 ? 21.587 -9.950 -18.602 1.00 10.60 99 LEU A CA 1
ATOM 770 C C . LEU A 1 99 ? 22.347 -10.535 -19.783 1.00 10.32 99 LEU A C 1
ATOM 771 O O . LEU A 1 99 ? 23.311 -9.953 -20.245 1.00 10.51 99 LEU A O 1
ATOM 776 N N . ASN A 1 100 ? 21.905 -11.702 -20.257 1.00 10.74 100 ASN A N 1
ATOM 777 C CA . ASN A 1 100 ? 22.582 -12.396 -21.334 1.00 11.04 100 ASN A CA 1
ATOM 778 C C . ASN A 1 100 ? 24.085 -12.546 -21.094 1.00 11.75 100 ASN A C 1
ATOM 779 O O . ASN A 1 100 ? 24.883 -12.470 -22.032 1.00 11.93 100 ASN A O 1
ATOM 784 N N . ASP A 1 101 ? 24.467 -12.727 -19.833 1.00 12.80 101 ASP A N 1
ATOM 785 C CA . ASP A 1 101 ? 25.890 -12.890 -19.473 1.00 14.25 101 ASP A CA 1
ATOM 786 C C . ASP A 1 101 ? 26.772 -11.696 -19.863 1.00 14.32 101 ASP A C 1
ATOM 787 O O . ASP A 1 101 ? 27.988 -11.835 -19.995 1.00 16.08 101 ASP A O 1
ATOM 792 N N . THR A 1 102 ? 26.169 -10.526 -20.056 1.00 13.01 102 THR A N 1
ATOM 793 C CA . THR A 1 102 ? 26.911 -9.306 -20.368 1.00 12.51 102 THR A CA 1
ATOM 794 C C . THR A 1 102 ? 27.299 -8.558 -19.099 1.00 12.40 102 THR A C 1
ATOM 795 O O . THR A 1 102 ? 27.056 -9.027 -17.999 1.00 12.50 102 THR A O 1
ATOM 799 N N . LYS A 1 103 ? 27.875 -7.371 -19.272 1.00 12.45 103 LYS A N 1
ATOM 800 C CA . LYS A 1 103 ? 28.247 -6.533 -18.142 1.00 13.27 103 LYS A CA 1
ATOM 801 C C . LYS A 1 103 ? 27.057 -5.857 -17.482 1.00 13.30 103 LYS A C 1
ATOM 802 O O . LYS A 1 103 ? 27.226 -5.215 -16.457 1.00 13.54 103 LYS A O 1
ATOM 808 N N . TYR A 1 104 ? 25.876 -5.975 -18.088 1.00 12.40 104 TYR A N 1
ATOM 809 C CA . TYR A 1 104 ? 24.675 -5.313 -17.568 1.00 12.64 104 TYR A CA 1
ATOM 810 C C . TYR A 1 104 ? 23.927 -6.231 -16.618 1.00 12.44 104 TYR A C 1
ATOM 811 O O . TYR A 1 104 ? 23.651 -7.379 -16.943 1.00 13.69 104 TYR A O 1
ATOM 820 N N . ILE A 1 105 ? 23.604 -5.730 -15.430 1.00 12.47 105 ILE A N 1
ATOM 821 C CA . ILE A 1 105 ? 22.950 -6.546 -14.426 1.00 12.87 105 ILE A CA 1
ATOM 822 C C . ILE A 1 105 ? 21.694 -5.818 -13.976 1.00 12.21 105 ILE A C 1
ATOM 823 O O . ILE A 1 105 ? 21.745 -4.604 -13.737 1.00 12.48 105 ILE A O 1
ATOM 828 N N . LEU A 1 106 ? 20.579 -6.547 -13.912 1.00 11.30 106 LEU A N 1
ATOM 829 C CA . LEU A 1 106 ? 19.270 -5.946 -13.596 1.00 10.95 106 LEU A CA 1
ATOM 830 C C . LEU A 1 106 ? 19.003 -6.026 -12.105 1.00 10.82 106 LEU A C 1
ATOM 831 O O . LEU A 1 106 ? 18.777 -7.101 -11.561 1.00 11.50 106 LEU A O 1
ATOM 836 N N . ILE A 1 107 ? 19.068 -4.861 -11.463 1.00 11.41 107 ILE A N 1
ATOM 837 C CA . ILE A 1 107 ? 18.930 -4.733 -10.019 1.00 12.59 107 ILE A CA 1
ATOM 838 C C . ILE A 1 107 ? 17.635 -3.992 -9.725 1.00 12.47 107 ILE A C 1
ATOM 839 O O . ILE A 1 107 ? 17.413 -2.899 -10.252 1.00 12.93 107 ILE A O 1
ATOM 844 N N . GLU A 1 108 ? 16.813 -4.585 -8.870 1.00 13.72 108 GLU A N 1
ATOM 845 C CA . GLU A 1 108 ? 15.517 -4.028 -8.496 1.00 14.88 108 GLU A CA 1
ATOM 846 C C . GLU A 1 108 ? 15.556 -3.610 -7.037 1.00 15.89 108 GLU A C 1
ATOM 847 O O . GLU A 1 108 ? 15.936 -4.407 -6.184 1.00 16.01 108 GLU A O 1
ATOM 853 N N . PHE A 1 109 ? 15.158 -2.366 -6.778 1.00 16.59 109 PHE A N 1
ATOM 854 C CA . PHE A 1 109 ? 14.953 -1.855 -5.411 1.00 17.59 109 PHE A CA 1
ATOM 855 C C . PHE A 1 109 ? 13.616 -2.355 -4.867 1.00 18.99 109 PHE A C 1
ATOM 856 O O . PHE A 1 109 ? 12.662 -2.509 -5.610 1.00 19.69 109 PHE A O 1
ATOM 864 N N . PRO A 1 110 ? 13.533 -2.580 -3.547 1.00 20.54 110 PRO A N 1
ATOM 865 C CA . PRO A 1 110 ? 12.218 -2.764 -2.953 1.00 21.25 110 PRO A CA 1
ATOM 866 C C . PRO A 1 110 ? 11.317 -1.584 -3.313 1.00 22.04 110 PRO A C 1
ATOM 867 O O . PRO A 1 110 ? 11.804 -0.468 -3.495 1.00 22.08 110 PRO A O 1
ATOM 871 N N . PHE A 1 111 ? 10.012 -1.817 -3.409 1.00 23.31 111 PHE A N 1
ATOM 872 C CA . PHE A 1 111 ? 9.120 -0.817 -3.991 1.00 25.05 111 PHE A CA 1
ATOM 873 C C . PHE A 1 111 ? 9.060 0.512 -3.216 1.00 25.34 111 PHE A C 1
ATOM 874 O O . PHE A 1 111 ? 8.728 1.548 -3.785 1.00 25.42 111 PHE A O 1
ATOM 882 N N . ASP A 1 112 ? 9.395 0.466 -1.929 1.00 26.37 112 ASP A N 1
ATOM 883 C CA . ASP A 1 112 ? 9.129 1.581 -1.019 1.00 27.11 112 ASP A CA 1
ATOM 884 C C . ASP A 1 112 ? 10.303 2.530 -0.801 1.00 27.12 112 ASP A C 1
ATOM 885 O O . ASP A 1 112 ? 10.101 3.675 -0.396 1.00 27.39 112 ASP A O 1
ATOM 890 N N . HIS A 1 113 ? 11.528 2.064 -1.040 1.00 27.03 113 HIS A N 1
ATOM 891 C CA . HIS A 1 113 ? 12.699 2.913 -0.787 1.00 26.65 113 HIS A CA 1
ATOM 892 C C . HIS A 1 113 ? 13.908 2.492 -1.601 1.00 26.12 113 HIS A C 1
ATOM 893 O O . HIS A 1 113 ? 13.948 1.380 -2.144 1.00 26.09 113 HIS A O 1
ATOM 900 N N . VAL A 1 114 ? 14.885 3.391 -1.672 1.00 25.47 114 VAL A N 1
ATOM 901 C CA . VAL A 1 114 ? 16.189 3.078 -2.241 1.00 24.85 114 VAL A CA 1
ATOM 902 C C . VAL A 1 114 ? 17.124 2.769 -1.076 1.00 25.19 114 VAL A C 1
ATOM 903 O O . VAL A 1 114 ? 17.408 3.661 -0.269 1.00 24.28 114 VAL A O 1
ATOM 907 N N . PRO A 1 115 ? 17.592 1.507 -0.969 1.00 25.43 115 PRO A N 1
ATOM 908 C CA . PRO A 1 115 ? 18.508 1.153 0.120 1.00 25.54 115 PRO A CA 1
ATOM 909 C C . PRO A 1 115 ? 19.719 2.084 0.153 1.00 25.62 115 PRO A C 1
ATOM 910 O O . PRO A 1 115 ? 20.238 2.486 -0.899 1.00 25.30 115 PRO A O 1
ATOM 914 N N . ARG A 1 116 ? 20.158 2.440 1.362 1.00 25.65 116 ARG A N 1
ATOM 915 C CA . ARG A 1 116 ? 21.218 3.425 1.529 1.00 26.30 116 ARG A CA 1
ATOM 916 C C . ARG A 1 116 ? 22.546 2.973 0.919 1.00 25.55 116 ARG A C 1
ATOM 917 O O . ARG A 1 116 ? 23.326 3.803 0.476 1.00 25.97 116 ARG A O 1
ATOM 925 N N . TYR A 1 117 ? 22.779 1.663 0.870 1.00 25.23 117 TYR A N 1
ATOM 926 C CA . TYR A 1 117 ? 24.042 1.132 0.351 1.00 24.44 117 TYR A CA 1
ATOM 927 C C . TYR A 1 117 ? 24.074 1.005 -1.181 1.00 24.56 117 TYR A C 1
ATOM 928 O O . TYR A 1 117 ? 25.085 0.602 -1.744 1.00 24.15 117 TYR A O 1
ATOM 937 N N . ALA A 1 118 ? 22.971 1.344 -1.848 1.00 24.12 118 ALA A N 1
ATOM 938 C CA . ALA A 1 118 ? 22.878 1.219 -3.303 1.00 23.90 118 ALA A CA 1
ATOM 939 C C . ALA A 1 118 ? 24.041 1.881 -4.052 1.00 23.72 118 ALA A C 1
ATOM 940 O O . ALA A 1 118 ? 24.645 1.259 -4.928 1.00 23.03 118 ALA A O 1
ATOM 942 N N . GLU A 1 119 ? 24.365 3.128 -3.704 1.00 24.12 119 GLU A N 1
ATOM 943 C CA . GLU A 1 119 ? 25.425 3.871 -4.388 1.00 24.43 119 GLU A CA 1
ATOM 944 C C . GLU A 1 119 ? 26.782 3.175 -4.278 1.00 23.77 119 GLU A C 1
ATOM 945 O O . GLU A 1 119 ? 27.525 3.107 -5.260 1.00 23.08 119 GLU A O 1
ATOM 951 N N . GLN A 1 120 ? 27.083 2.683 -3.075 1.00 24.21 120 GLN A N 1
ATOM 952 C CA . GLN A 1 120 ? 28.332 1.969 -2.796 1.00 23.74 120 GLN A CA 1
ATOM 953 C C . GLN A 1 120 ? 28.411 0.691 -3.631 1.00 23.41 120 GLN A C 1
ATOM 954 O O . GLN A 1 120 ? 29.427 0.432 -4.289 1.00 23.23 120 GLN A O 1
ATOM 960 N N . LEU A 1 121 ? 27.324 -0.080 -3.631 1.00 22.54 121 LEU A N 1
ATOM 961 C CA . LEU A 1 121 ? 27.243 -1.304 -4.443 1.00 21.66 121 LEU A CA 1
ATOM 962 C C . LEU A 1 121 ? 27.486 -1.032 -5.917 1.00 21.63 121 LEU A C 1
ATOM 963 O O . LEU A 1 121 ? 28.244 -1.753 -6.573 1.00 21.26 121 LEU A O 1
ATOM 968 N N . PHE A 1 122 ? 26.827 0.003 -6.433 1.00 20.82 122 PHE A N 1
ATOM 969 C CA . PHE A 1 122 ? 26.917 0.347 -7.843 1.00 20.81 122 PHE A CA 1
ATOM 970 C C . PHE A 1 122 ? 28.331 0.810 -8.209 1.00 20.75 122 PHE A C 1
ATOM 971 O O . PHE A 1 122 ? 28.821 0.556 -9.323 1.00 20.33 122 PHE A O 1
ATOM 979 N N . TYR A 1 123 ? 28.977 1.502 -7.266 1.00 20.94 123 TYR A N 1
ATOM 980 C CA . TYR A 1 123 ? 30.359 1.942 -7.447 1.00 21.55 123 TYR A CA 1
ATOM 981 C C . TYR A 1 123 ? 31.293 0.738 -7.545 1.00 21.16 123 TYR A C 1
ATOM 982 O O . TYR A 1 123 ? 32.148 0.659 -8.444 1.00 21.19 123 TYR A O 1
ATOM 991 N N . ASP A 1 124 ? 31.094 -0.198 -6.627 1.00 20.54 124 ASP A N 1
ATOM 992 C CA . ASP A 1 124 ? 31.856 -1.431 -6.581 1.00 20.64 124 ASP A CA 1
ATOM 993 C C . ASP A 1 124 ? 31.686 -2.216 -7.879 1.00 20.46 124 ASP A C 1
ATOM 994 O O . ASP A 1 124 ? 32.672 -2.682 -8.459 1.00 20.03 124 ASP A O 1
ATOM 999 N N . LEU A 1 125 ? 30.448 -2.324 -8.369 1.00 19.62 125 LEU A N 1
ATOM 1000 C CA . LEU A 1 125 ? 30.197 -3.083 -9.599 1.00 18.80 125 LEU A CA 1
ATOM 1001 C C . LEU A 1 125 ? 30.865 -2.460 -10.825 1.00 19.35 125 LEU A C 1
ATOM 1002 O O . LEU A 1 125 ? 31.423 -3.174 -11.654 1.00 18.87 125 LEU A O 1
ATOM 1007 N N . GLN A 1 126 ? 30.832 -1.129 -10.925 1.00 19.13 126 GLN A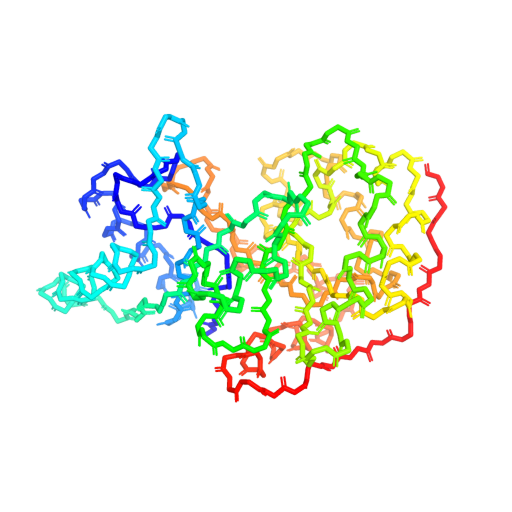 N 1
ATOM 1008 C CA . GLN A 1 126 ? 31.487 -0.432 -12.026 1.00 20.56 126 GLN A CA 1
ATOM 1009 C C . GLN A 1 126 ? 32.990 -0.651 -12.024 1.00 20.78 126 GLN A C 1
ATOM 1010 O O . GLN A 1 126 ? 33.605 -0.759 -13.082 1.00 22.11 126 GLN A O 1
ATOM 1016 N N . LEU A 1 127 ? 33.576 -0.684 -10.831 1.00 21.77 127 LEU A N 1
ATOM 1017 C CA . LEU A 1 127 ? 35.010 -0.951 -10.690 1.00 21.67 127 LEU A CA 1
ATOM 1018 C C . LEU A 1 127 ? 35.377 -2.356 -11.158 1.00 21.32 127 LEU A C 1
ATOM 1019 O O . LEU A 1 127 ? 36.512 -2.599 -11.561 1.00 20.78 127 LEU A O 1
ATOM 1024 N N . LYS A 1 128 ? 34.407 -3.263 -11.095 1.00 21.29 128 LYS A N 1
ATOM 1025 C CA . LYS A 1 128 ? 34.546 -4.625 -11.624 1.00 21.44 128 LYS A CA 1
ATOM 1026 C C . LYS A 1 128 ? 34.157 -4.717 -13.104 1.00 21.05 128 LYS A C 1
ATOM 1027 O O . LYS A 1 128 ? 34.298 -5.775 -13.724 1.00 21.13 128 LYS A O 1
ATOM 1033 N N . GLY A 1 129 ? 33.656 -3.617 -13.665 1.00 19.73 129 GLY A N 1
ATOM 1034 C CA . GLY A 1 129 ? 33.359 -3.535 -15.088 1.00 18.84 129 GLY A CA 1
ATOM 1035 C C . GLY A 1 129 ? 31.908 -3.854 -15.407 1.00 18.68 129 GLY A C 1
ATOM 1036 O O . GLY A 1 129 ? 31.547 -3.994 -16.568 1.00 18.49 129 GLY A O 1
ATOM 1037 N N . TYR A 1 130 ? 31.091 -3.985 -14.373 1.00 19.00 130 TYR A N 1
ATOM 1038 C CA . TYR A 1 130 ? 29.631 -4.096 -14.555 1.00 18.85 130 TYR A CA 1
ATOM 1039 C C . TYR A 1 130 ? 28.933 -2.734 -14.680 1.00 19.09 130 TYR A C 1
ATOM 1040 O O . TYR A 1 130 ? 29.454 -1.695 -14.245 1.00 18.88 130 TYR A O 1
ATOM 1049 N N . ILE A 1 131 ? 27.750 -2.748 -15.289 1.00 17.39 131 ILE A N 1
ATOM 1050 C CA . ILE A 1 131 ? 26.885 -1.581 -15.324 1.00 16.82 131 ILE A CA 1
ATOM 1051 C C . ILE A 1 131 ? 25.570 -2.015 -14.687 1.00 16.46 131 ILE A C 1
ATOM 1052 O O . ILE A 1 131 ? 24.869 -2.874 -15.234 1.00 15.72 131 ILE A O 1
ATOM 1057 N N . PRO A 1 132 ? 25.243 -1.466 -13.499 1.00 15.69 132 PRO A N 1
ATOM 1058 C CA . PRO A 1 132 ? 23.962 -1.812 -12.890 1.00 14.67 132 PRO A CA 1
ATOM 1059 C C . PRO A 1 132 ? 22.836 -1.101 -13.627 1.00 13.48 132 PRO A C 1
ATOM 1060 O O . PRO A 1 132 ? 22.960 0.091 -13.938 1.00 13.20 132 PRO A O 1
ATOM 1064 N N . VAL A 1 133 ? 21.777 -1.851 -13.926 1.00 11.77 133 VAL A N 1
ATOM 1065 C CA . VAL A 1 133 ? 20.571 -1.312 -14.546 1.00 11.25 133 VAL A CA 1
ATOM 1066 C C . VAL A 1 133 ? 19.454 -1.385 -13.535 1.00 10.18 133 VAL A C 1
ATOM 1067 O O . VAL A 1 133 ? 19.035 -2.487 -13.135 1.00 10.69 133 VAL A O 1
ATOM 1071 N N . I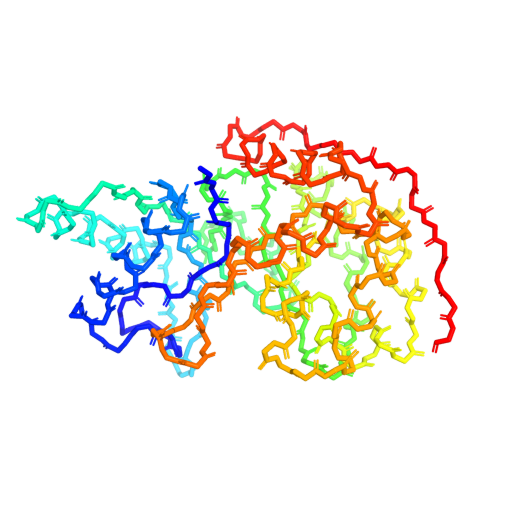LE A 1 134 ? 18.972 -0.213 -13.127 1.00 11.08 134 ILE A N 1
ATOM 1072 C CA . ILE A 1 134 ? 17.877 -0.123 -12.155 1.00 11.31 134 ILE A CA 1
ATOM 1073 C C . ILE A 1 134 ? 16.573 -0.491 -12.848 1.00 11.39 134 ILE A C 1
ATOM 1074 O O . ILE A 1 134 ? 16.204 0.149 -13.844 1.00 11.94 134 ILE A O 1
ATOM 1079 N N . ALA A 1 135 ? 15.897 -1.499 -12.309 1.00 12.07 135 ALA A N 1
ATOM 1080 C CA . ALA A 1 135 ? 14.585 -1.921 -12.824 1.00 12.03 135 ALA A CA 1
ATOM 1081 C C . ALA A 1 135 ? 13.516 -0.904 -12.424 1.00 13.33 135 ALA A C 1
ATOM 1082 O O . ALA A 1 135 ? 13.427 -0.493 -11.266 1.00 13.97 135 ALA A O 1
ATOM 1084 N N . HIS A 1 136 ? 12.722 -0.517 -13.418 1.00 12.22 136 HIS A N 1
ATOM 1085 C CA . HIS A 1 136 ? 11.526 0.309 -13.239 1.00 12.30 136 HIS A CA 1
ATOM 1086 C C . HIS A 1 136 ? 11.635 1.349 -12.122 1.00 13.41 136 HIS A C 1
ATOM 1087 O O . HIS A 1 136 ? 10.875 1.291 -11.164 1.00 13.96 136 HIS A O 1
ATOM 1094 N N . PRO A 1 137 ? 12.556 2.305 -12.268 1.00 13.94 137 PRO A N 1
ATOM 1095 C CA . PRO A 1 137 ? 12.697 3.306 -11.209 1.00 14.77 137 PRO A CA 1
ATOM 1096 C C . PRO A 1 137 ? 11.418 4.128 -11.028 1.00 15.90 137 PRO A C 1
ATOM 1097 O O . PRO A 1 137 ? 11.170 4.628 -9.915 1.00 16.06 137 PRO A O 1
ATOM 1101 N N . GLU A 1 138 ? 10.616 4.252 -12.093 1.00 16.78 138 GLU A N 1
ATOM 1102 C CA . GLU A 1 138 ? 9.336 4.996 -12.030 1.00 17.82 138 GLU A CA 1
ATOM 1103 C C . GLU A 1 138 ? 8.315 4.373 -11.069 1.00 19.13 138 GLU A C 1
ATOM 1104 O O . GLU A 1 138 ? 7.389 5.053 -10.602 1.00 20.36 138 GLU A O 1
ATOM 1110 N N . ARG A 1 139 ? 8.474 3.084 -10.785 1.00 20.05 139 ARG A N 1
ATOM 1111 C CA . ARG A 1 139 ? 7.587 2.334 -9.904 1.00 21.23 139 ARG A CA 1
ATOM 1112 C C . ARG A 1 139 ? 8.066 2.322 -8.452 1.00 21.51 139 ARG A C 1
ATOM 1113 O O . ARG A 1 139 ? 7.469 1.646 -7.609 1.00 22.50 139 ARG A O 1
ATOM 1121 N N . ASN A 1 140 ? 9.146 3.048 -8.171 1.00 21.28 140 ASN A N 1
ATOM 1122 C CA . ASN A 1 140 ? 9.683 3.139 -6.816 1.00 21.34 140 ASN A CA 1
ATOM 1123 C C . ASN A 1 140 ? 9.120 4.367 -6.087 1.00 21.52 140 ASN A C 1
ATOM 1124 O O . ASN A 1 140 ? 9.258 5.493 -6.565 1.00 21.16 140 ASN A O 1
ATOM 1129 N N . ARG A 1 141 ? 8.510 4.130 -4.927 1.00 22.88 141 ARG A N 1
ATOM 1130 C CA . ARG A 1 141 ? 7.853 5.199 -4.156 1.00 23.76 141 ARG A CA 1
ATOM 1131 C C . ARG A 1 141 ? 8.805 6.337 -3.779 1.00 23.61 141 ARG A C 1
ATOM 1132 O O . ARG A 1 141 ? 8.447 7.510 -3.914 1.00 24.04 141 ARG A O 1
ATOM 1140 N N . GLU A 1 142 ? 10.006 5.998 -3.303 1.00 23.23 142 GLU A N 1
ATOM 1141 C CA . GLU A 1 142 ? 10.990 7.023 -2.931 1.00 22.69 142 GLU A CA 1
ATOM 1142 C C . GLU A 1 142 ? 11.547 7.832 -4.102 1.00 22.03 142 GLU A C 1
ATOM 1143 O O . GLU A 1 142 ? 11.749 9.045 -3.989 1.00 21.78 142 GLU A O 1
ATOM 1149 N N . ILE A 1 143 ? 11.822 7.176 -5.231 1.00 20.91 143 ILE A N 1
ATOM 1150 C CA . ILE A 1 143 ? 12.246 7.919 -6.408 1.00 20.43 143 ILE A CA 1
ATOM 1151 C C . ILE A 1 143 ? 11.128 8.864 -6.864 1.00 20.66 143 ILE A C 1
ATOM 1152 O O . ILE A 1 143 ? 11.390 9.994 -7.265 1.00 20.40 143 ILE A O 1
ATOM 1157 N N . ARG A 1 144 ? 9.891 8.387 -6.799 1.00 21.98 144 ARG A N 1
ATOM 1158 C CA . ARG A 1 144 ? 8.710 9.188 -7.131 1.00 23.72 144 ARG A CA 1
ATOM 1159 C C . ARG A 1 144 ? 8.620 10.434 -6.234 1.00 24.16 144 ARG A C 1
ATOM 1160 O O . ARG A 1 144 ? 8.348 11.536 -6.708 1.00 24.06 144 ARG A O 1
ATOM 1168 N N . GLU A 1 145 ? 8.872 10.243 -4.945 1.00 24.99 145 GLU A N 1
ATOM 1169 C CA . GLU A 1 145 ? 8.863 11.343 -3.977 1.00 26.01 145 GLU A CA 1
ATOM 1170 C C . GLU A 1 145 ? 10.101 12.244 -4.063 1.00 25.47 145 GLU A C 1
ATOM 1171 O O . GLU A 1 145 ? 10.039 13.453 -3.794 1.00 25.58 145 GLU A O 1
ATOM 1177 N N . ASN A 1 146 ? 11.229 11.656 -4.439 1.00 24.67 146 ASN A N 1
ATOM 1178 C CA . ASN A 1 146 ? 12.497 12.369 -4.455 1.00 24.35 146 ASN A CA 1
ATOM 1179 C C . ASN A 1 146 ? 13.301 11.900 -5.671 1.00 23.87 146 ASN A C 1
ATOM 1180 O O . ASN A 1 146 ? 14.205 11.070 -5.536 1.00 23.90 146 ASN A O 1
ATOM 1185 N N . PRO A 1 147 ? 12.973 12.434 -6.864 1.00 23.46 147 PRO A N 1
ATOM 1186 C CA . PRO A 1 147 ? 13.607 11.925 -8.093 1.00 23.29 147 PRO A CA 1
ATOM 1187 C C . PRO A 1 147 ? 15.111 12.177 -8.162 1.00 23.36 147 PRO A C 1
ATOM 1188 O O . PRO A 1 147 ? 15.806 11.498 -8.924 1.00 22.95 147 PRO A O 1
ATOM 1192 N N . SER A 1 148 ? 15.609 13.131 -7.370 1.00 22.35 148 SER A N 1
ATOM 1193 C CA . SER A 1 148 ? 17.036 13.436 -7.322 1.00 22.63 148 SER A CA 1
ATOM 1194 C C . SER A 1 148 ? 17.879 12.199 -6.999 1.00 21.73 148 SER A C 1
ATOM 1195 O O . SER A 1 148 ? 19.042 12.122 -7.387 1.00 21.67 148 SER A O 1
ATOM 1198 N N . LEU A 1 149 ? 17.284 11.233 -6.305 1.00 20.79 149 LEU A N 1
ATOM 1199 C CA . LEU A 1 149 ? 17.965 9.979 -5.979 1.00 20.66 149 LEU A CA 1
ATOM 1200 C C . LEU A 1 149 ? 18.369 9.234 -7.247 1.00 20.50 149 LEU A C 1
ATOM 1201 O O . LEU A 1 149 ? 19.477 8.689 -7.330 1.00 19.95 149 LEU A O 1
ATOM 1206 N N . LEU A 1 150 ? 17.458 9.193 -8.218 1.00 20.40 150 LEU A N 1
ATOM 1207 C CA . LEU A 1 150 ? 17.770 8.531 -9.487 1.00 20.09 150 LEU A CA 1
ATOM 1208 C C . LEU A 1 150 ? 18.792 9.328 -10.267 1.00 20.46 150 LEU A C 1
ATOM 1209 O O . LEU A 1 150 ? 19.760 8.765 -10.815 1.00 20.12 150 LEU A O 1
ATOM 1214 N N . TYR A 1 151 ? 18.589 10.644 -10.310 1.00 20.67 151 TYR A N 1
ATOM 1215 C CA . TYR A 1 151 ? 19.548 11.526 -10.938 1.00 20.99 151 TYR A CA 1
ATOM 1216 C C . TYR A 1 151 ? 20.962 11.215 -10.431 1.00 20.64 151 TYR A C 1
ATOM 1217 O O . TYR A 1 151 ? 21.875 11.052 -11.226 1.00 20.24 151 TYR A O 1
ATOM 1226 N N . HIS A 1 152 ? 21.139 11.148 -9.116 1.00 20.83 152 HIS A N 1
ATOM 1227 C CA . HIS A 1 152 ? 22.483 10.963 -8.566 1.00 20.97 152 HIS A CA 1
ATOM 1228 C C . HIS A 1 152 ? 23.069 9.604 -8.925 1.00 20.27 152 HIS A C 1
ATOM 1229 O O . HIS A 1 152 ? 24.234 9.523 -9.317 1.00 19.37 152 HIS A O 1
ATOM 1236 N N . LEU A 1 153 ? 22.260 8.551 -8.819 1.00 19.34 153 LEU A N 1
ATOM 1237 C CA . LEU A 1 153 ? 22.733 7.194 -9.148 1.00 19.42 153 LEU A CA 1
ATOM 1238 C C . LEU A 1 153 ? 23.146 7.098 -10.615 1.00 19.47 153 LEU A C 1
ATOM 1239 O O . LEU A 1 153 ? 24.162 6.486 -10.938 1.00 19.00 153 LEU A O 1
ATOM 1244 N N . VAL A 1 154 ? 22.363 7.717 -11.498 1.00 18.99 154 VAL A N 1
ATOM 1245 C CA . VAL A 1 154 ? 22.675 7.753 -12.922 1.00 19.02 154 VAL A CA 1
ATOM 1246 C C . VAL A 1 154 ? 23.893 8.635 -13.229 1.00 18.75 154 VAL A C 1
ATOM 1247 O O . VAL A 1 154 ? 24.764 8.251 -13.995 1.00 19.70 154 VAL A O 1
ATOM 1251 N N . GLU A 1 155 ? 23.950 9.821 -12.624 1.00 19.17 155 GLU A N 1
ATOM 1252 C CA . GLU A 1 155 ? 25.144 10.659 -12.718 1.00 19.33 155 GLU A CA 1
ATOM 1253 C C . GLU A 1 155 ? 26.400 9.864 -12.301 1.00 18.75 155 GLU A C 1
ATOM 1254 O O . GLU A 1 155 ? 27.471 10.024 -12.896 1.00 18.31 155 GLU A O 1
ATOM 1260 N N . LYS A 1 156 ? 26.244 9.001 -11.304 1.00 18.42 156 LYS A N 1
ATOM 1261 C CA . LYS A 1 156 ? 27.359 8.180 -10.798 1.00 17.72 156 LYS A CA 1
ATOM 1262 C C . LYS A 1 156 ? 27.632 6.900 -11.597 1.00 17.20 156 LYS A C 1
ATOM 1263 O O . LYS A 1 156 ? 28.527 6.126 -11.238 1.00 17.01 156 LYS A O 1
ATOM 1269 N N . GLY A 1 157 ? 26.851 6.665 -12.650 1.00 16.60 157 GLY A N 1
ATOM 1270 C CA . GLY A 1 157 ? 27.170 5.608 -13.612 1.00 15.47 157 GLY A CA 1
ATOM 1271 C C . GLY A 1 157 ? 26.137 4.511 -13.805 1.00 15.20 157 GLY A C 1
ATOM 1272 O O . GLY A 1 157 ? 26.297 3.665 -14.684 1.00 15.69 157 GLY A O 1
ATOM 1273 N N . ALA A 1 158 ? 25.068 4.545 -13.015 1.00 14.66 158 ALA A N 1
ATOM 1274 C CA . ALA A 1 158 ? 23.994 3.560 -13.140 1.00 13.80 158 ALA A CA 1
ATOM 1275 C C . ALA A 1 158 ? 23.203 3.861 -14.393 1.00 13.78 158 ALA A C 1
ATOM 1276 O O . ALA A 1 158 ? 23.114 5.002 -14.840 1.00 13.47 158 ALA A O 1
ATOM 1278 N N . ALA A 1 159 ? 22.659 2.802 -14.983 1.00 12.95 159 ALA A N 1
ATOM 1279 C CA . ALA A 1 159 ? 21.636 2.958 -16.021 1.00 12.30 159 ALA A CA 1
ATOM 1280 C C . ALA A 1 159 ? 20.281 2.599 -15.439 1.00 12.14 159 ALA A C 1
ATOM 1281 O O . ALA A 1 159 ? 20.191 2.011 -14.362 1.00 11.26 159 ALA A O 1
ATOM 1283 N N . SER A 1 160 ? 19.207 2.930 -16.157 1.00 11.88 160 SER A N 1
ATOM 1284 C CA . SER A 1 160 ? 17.888 2.463 -15.718 1.00 12.26 160 SER A CA 1
ATOM 1285 C C . SER A 1 160 ? 16.966 2.089 -16.881 1.00 10.99 160 SER A C 1
ATOM 1286 O O . SER A 1 160 ? 17.163 2.531 -18.016 1.00 11.67 160 SER A O 1
ATOM 1289 N N . GLN A 1 161 ? 15.966 1.291 -16.554 1.00 10.93 161 GLN A N 1
ATOM 1290 C CA . GLN A 1 161 ? 15.041 0.729 -17.537 1.00 10.56 161 GLN A CA 1
ATOM 1291 C C . GLN A 1 161 ? 13.609 1.031 -17.107 1.00 11.02 161 GLN A C 1
ATOM 1292 O O . GLN A 1 161 ? 13.167 0.629 -16.022 1.00 11.09 161 GLN A O 1
ATOM 1298 N N . ILE A 1 162 ? 12.903 1.743 -17.980 1.00 10.39 162 ILE A N 1
ATOM 1299 C CA . ILE A 1 162 ? 11.508 2.092 -17.779 1.00 11.21 162 ILE A CA 1
ATOM 1300 C C . ILE A 1 162 ? 10.617 0.996 -18.349 1.00 11.08 162 ILE A C 1
ATOM 1301 O O . ILE A 1 162 ? 11.019 0.263 -19.256 1.00 10.67 162 ILE A O 1
ATOM 1306 N N . THR A 1 163 ? 9.413 0.882 -17.809 1.00 11.72 163 THR A N 1
ATOM 1307 C CA . THR A 1 163 ? 8.461 -0.136 -18.265 1.00 12.69 163 THR A CA 1
ATOM 1308 C C . THR A 1 163 ? 7.615 0.410 -19.405 1.00 12.76 163 THR A C 1
ATOM 1309 O O . THR A 1 163 ? 7.096 1.518 -19.297 1.00 12.31 163 THR A O 1
ATOM 1313 N N . SER A 1 164 ? 7.472 -0.365 -20.485 1.00 12.44 164 SER A N 1
ATOM 1314 C CA . SER A 1 164 ? 6.623 0.032 -21.615 1.00 12.48 164 SER A CA 1
ATOM 1315 C C . SER A 1 164 ? 5.240 0.387 -21.119 1.00 12.40 164 SER A C 1
ATOM 1316 O O . SER A 1 164 ? 4.721 1.432 -21.483 1.00 12.11 164 SER A O 1
ATOM 1319 N N . GLY A 1 165 ? 4.668 -0.462 -20.275 1.00 13.24 165 GLY A N 1
ATOM 1320 C CA . GLY A 1 165 ? 3.308 -0.219 -19.792 1.00 14.57 165 GLY A CA 1
ATOM 1321 C C . GLY A 1 165 ? 3.137 1.107 -19.070 1.00 15.02 165 GLY A C 1
ATOM 1322 O O . GLY A 1 165 ? 2.086 1.744 -19.182 1.00 15.27 165 GLY A O 1
ATOM 1323 N N . SER A 1 166 ? 4.156 1.537 -18.325 1.00 15.10 166 SER A N 1
ATOM 1324 C CA . SER A 1 166 ? 4.111 2.822 -17.618 1.00 16.17 166 SER A CA 1
ATOM 1325 C C . SER A 1 166 ? 3.922 3.982 -18.574 1.00 16.43 166 SER A C 1
ATOM 1326 O O . SER A 1 166 ? 3.059 4.846 -18.358 1.00 17.19 166 SER A O 1
ATOM 1329 N N . LEU A 1 167 ? 4.746 4.010 -19.617 1.00 16.07 167 LEU A N 1
ATOM 1330 C CA . LEU A 1 167 ? 4.649 4.983 -20.695 1.00 16.64 167 LEU A CA 1
ATOM 1331 C C . LEU A 1 167 ? 3.322 4.898 -21.446 1.00 17.28 167 LEU A C 1
ATOM 1332 O O . LEU A 1 167 ? 2.799 5.933 -21.871 1.00 17.96 167 LEU A O 1
ATOM 1337 N N . ALA A 1 168 ? 2.788 3.682 -21.583 1.00 18.35 168 ALA A N 1
ATOM 1338 C CA . ALA A 1 168 ? 1.563 3.428 -22.359 1.00 19.51 168 ALA A CA 1
ATOM 1339 C C . ALA A 1 168 ? 0.293 3.743 -21.565 1.00 21.07 168 ALA A C 1
ATOM 1340 O O . ALA A 1 168 ? -0.799 3.807 -22.137 1.00 22.57 168 ALA A O 1
ATOM 1342 N N . GLY A 1 169 ? 0.437 3.928 -20.255 1.00 21.38 169 GLY A N 1
ATOM 1343 C CA . GLY A 1 169 ? -0.688 4.287 -19.380 1.00 21.92 169 GLY A CA 1
ATOM 1344 C C . GLY A 1 169 ? -1.475 3.139 -18.764 1.00 22.85 169 GLY A C 1
ATOM 1345 O O . GLY A 1 169 ? -2.452 3.388 -18.037 1.00 23.32 169 GLY A O 1
ATOM 1346 N N . ILE A 1 170 ? -1.066 1.890 -19.018 1.00 23.05 170 ILE A N 1
ATOM 1347 C CA . ILE A 1 170 ? -1.837 0.721 -18.527 1.00 23.47 170 ILE A CA 1
ATOM 1348 C C . ILE A 1 170 ? -1.748 0.499 -17.015 1.00 23.80 170 ILE A C 1
ATOM 1349 O O . ILE A 1 170 ? -2.465 -0.338 -16.446 1.00 23.84 170 ILE A O 1
ATOM 1354 N N . PHE A 1 171 ? -0.864 1.246 -16.369 1.00 23.76 171 PHE A N 1
ATOM 1355 C CA . PHE A 1 171 ? -0.760 1.200 -14.924 1.00 24.32 171 PHE A CA 1
ATOM 1356 C C . PHE A 1 171 ? -1.211 2.519 -14.313 1.00 24.76 171 PHE A C 1
ATOM 1357 O O . PHE A 1 171 ? -0.905 2.827 -13.155 1.00 24.65 171 PHE A O 1
ATOM 1365 N N . GLY A 1 172 ? -1.909 3.302 -15.120 1.00 24.86 172 GLY A N 1
ATOM 1366 C CA . GLY A 1 172 ? -2.521 4.499 -14.629 1.00 25.25 172 GLY A CA 1
ATOM 1367 C C . GLY A 1 172 ? -1.909 5.759 -15.122 1.00 25.55 172 GLY A C 1
ATOM 1368 O O . GLY A 1 172 ? -0.889 5.710 -15.658 1.00 25.70 172 GLY A O 1
ATOM 1369 N N . LYS A 1 173 ? -2.583 6.872 -14.926 1.00 26.12 173 LYS A N 1
ATOM 1370 C CA . LYS A 1 173 ? -2.274 8.135 -15.524 1.00 26.87 173 LYS A CA 1
ATOM 1371 C C . LYS A 1 173 ? -1.100 8.752 -14.863 1.00 27.08 173 LYS A C 1
ATOM 1372 O O . LYS A 1 173 ? -0.403 9.541 -15.430 1.00 26.89 173 LYS A O 1
ATOM 1378 N N . GLN A 1 174 ? -0.945 8.398 -13.617 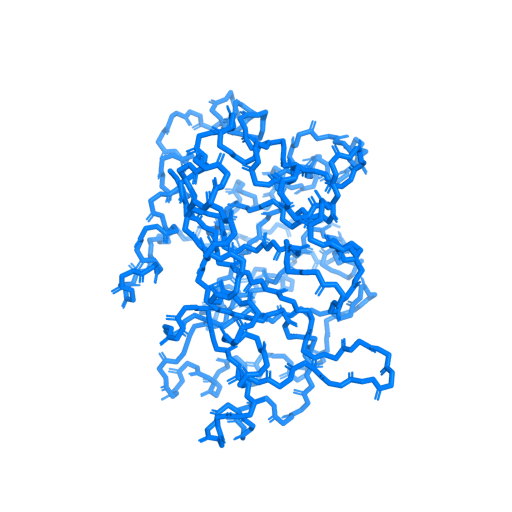1.00 26.77 174 GLN A N 1
ATOM 1379 C CA . GLN A 1 174 ? 0.071 9.036 -12.837 1.00 27.04 174 GLN A CA 1
ATOM 1380 C C . GLN A 1 174 ? 1.441 8.476 -13.182 1.00 26.06 174 GLN A C 1
ATOM 1381 O O . GLN A 1 174 ? 2.338 9.205 -13.381 1.00 25.82 174 GLN A O 1
ATOM 1387 N N . LEU A 1 175 ? 1.534 7.160 -13.224 1.00 25.82 175 LEU A N 1
ATOM 1388 C CA . LEU A 1 175 ? 2.755 6.518 -13.610 1.00 24.91 175 LEU A CA 1
ATOM 1389 C C . LEU A 1 175 ? 3.238 7.079 -14.982 1.00 24.32 175 LEU A C 1
ATOM 1390 O O . LEU A 1 175 ? 4.392 7.402 -15.132 1.00 24.00 175 LEU A O 1
ATOM 1395 N N . LYS A 1 176 ? 2.342 7.237 -15.964 1.00 22.83 176 LYS A N 1
ATOM 1396 C CA . LYS A 1 176 ? 2.753 7.768 -17.291 1.00 22.13 176 LYS A CA 1
ATOM 1397 C C . LYS A 1 176 ? 3.401 9.158 -17.237 1.00 21.48 176 LYS A C 1
ATOM 1398 O O . LYS A 1 176 ? 4.442 9.419 -17.848 1.00 21.48 176 LYS A O 1
ATOM 1404 N N . ALA A 1 177 ? 2.747 10.071 -16.532 1.00 21.62 177 ALA A N 1
ATOM 1405 C CA . ALA A 1 177 ? 3.242 11.419 -16.369 1.00 21.04 177 ALA A CA 1
ATOM 1406 C C . ALA A 1 177 ? 4.651 11.452 -15.756 1.00 20.92 177 ALA A C 1
ATOM 1407 O O . ALA A 1 177 ? 5.524 12.179 -16.235 1.00 20.80 177 ALA A O 1
ATOM 1409 N N . PHE A 1 178 ? 4.856 10.641 -14.717 1.00 21.32 178 PHE A N 1
ATOM 1410 C CA . PHE A 1 178 ? 6.155 10.578 -14.046 1.00 20.97 178 PHE A CA 1
ATOM 1411 C C . PHE A 1 178 ? 7.243 10.014 -14.969 1.00 20.73 178 PHE A C 1
ATOM 1412 O O . PHE A 1 178 ? 8.374 10.506 -14.996 1.00 20.96 178 PHE A O 1
ATOM 1420 N N . SER A 1 179 ? 6.875 9.007 -15.748 1.00 20.09 179 SER A N 1
ATOM 1421 C CA . SER A 1 179 ? 7.821 8.316 -16.614 1.00 19.58 179 SER A CA 1
ATOM 1422 C C . SER A 1 179 ? 8.381 9.246 -17.675 1.00 19.27 179 SER A C 1
ATOM 1423 O O . SER A 1 179 ? 9.574 9.212 -17.992 1.00 19.20 179 SER A O 1
ATOM 1426 N N . LEU A 1 180 ? 7.511 10.080 -18.240 1.00 18.95 180 LEU A N 1
ATOM 1427 C CA . LEU A 1 180 ? 7.919 11.065 -19.223 1.00 18.86 180 LEU A CA 1
ATOM 1428 C C . LEU A 1 180 ? 8.908 12.086 -18.645 1.00 18.93 180 LEU A C 1
ATOM 1429 O O . LEU A 1 180 ? 9.820 12.519 -19.339 1.00 18.91 180 LEU A O 1
ATOM 1434 N N . ARG A 1 181 ? 8.712 12.445 -17.375 1.00 19.37 181 ARG A N 1
ATOM 1435 C CA . ARG A 1 181 ? 9.653 13.306 -16.649 1.00 20.04 181 ARG A CA 1
ATOM 1436 C C . ARG A 1 181 ? 11.042 12.681 -16.593 1.00 18.91 181 ARG A C 1
ATOM 1437 O O . ARG A 1 181 ? 12.028 13.347 -16.919 1.00 19.78 181 ARG A O 1
ATOM 1445 N N . LEU A 1 182 ? 11.107 11.404 -16.222 1.00 18.67 182 LEU A N 1
ATOM 1446 C CA . LEU A 1 182 ? 12.396 10.684 -16.136 1.00 17.23 182 LEU A CA 1
ATOM 1447 C C . LEU A 1 182 ? 13.084 10.567 -17.498 1.00 17.29 182 LEU A C 1
ATOM 1448 O O . LEU A 1 182 ? 14.300 10.769 -17.616 1.00 16.75 182 LEU A O 1
ATOM 1453 N N . VAL A 1 183 ? 12.305 10.249 -18.531 1.00 16.40 183 VAL A N 1
ATOM 1454 C CA . VAL A 1 183 ? 12.856 10.157 -19.883 1.00 16.39 183 VAL A CA 1
ATOM 1455 C C . VAL A 1 183 ? 13.435 11.501 -20.352 1.00 17.01 183 VAL A C 1
ATOM 1456 O O . VAL A 1 183 ? 14.542 11.556 -20.874 1.00 17.35 183 VAL A O 1
ATOM 1460 N N . GLU A 1 184 ? 12.679 12.578 -20.152 1.00 18.03 184 GLU A N 1
ATOM 1461 C CA . GLU A 1 184 ? 13.117 13.932 -20.496 1.00 19.82 184 GLU A CA 1
ATOM 1462 C C . GLU A 1 184 ? 14.459 14.302 -19.860 1.00 19.39 184 GLU A C 1
ATOM 1463 O O . GLU A 1 184 ? 15.296 14.946 -20.496 1.00 20.34 184 GLU A O 1
ATOM 1469 N N . ALA A 1 185 ? 14.634 13.893 -18.606 1.00 19.02 185 ALA A N 1
ATOM 1470 C CA . ALA A 1 185 ? 15.834 14.196 -17.820 1.00 19.15 185 ALA A CA 1
ATOM 1471 C C . ALA A 1 185 ? 17.035 13.309 -18.166 1.00 19.08 185 ALA A C 1
ATOM 1472 O O . ALA A 1 185 ? 18.079 13.375 -17.499 1.00 19.43 185 ALA A O 1
ATOM 1474 N N . ASN A 1 186 ? 16.883 12.479 -19.203 1.00 17.95 186 ASN A N 1
ATOM 1475 C CA . ASN A 1 186 ? 17.956 11.571 -19.660 1.00 17.77 186 ASN A CA 1
ATOM 1476 C C . ASN A 1 186 ? 18.359 10.523 -18.624 1.00 16.74 186 ASN A C 1
ATOM 1477 O O . ASN A 1 186 ? 19.504 10.062 -18.607 1.00 15.79 186 ASN A O 1
ATOM 1482 N N . LEU A 1 187 ? 17.424 10.148 -17.760 1.00 15.75 187 LEU A N 1
ATOM 1483 C CA . LEU A 1 187 ? 17.705 9.212 -16.678 1.00 15.55 187 LEU A CA 1
ATOM 1484 C C . LEU A 1 187 ? 17.351 7.771 -17.007 1.00 14.54 187 LEU A C 1
ATOM 1485 O O . LEU A 1 187 ? 17.619 6.868 -16.215 1.00 15.27 187 LEU A O 1
ATOM 1490 N N . ILE A 1 188 ? 16.741 7.582 -18.175 1.00 13.39 188 ILE A N 1
ATOM 1491 C CA . ILE A 1 188 ? 16.290 6.278 -18.652 1.00 12.59 188 ILE A CA 1
ATOM 1492 C C . ILE A 1 188 ? 17.123 5.889 -19.873 1.00 12.02 188 ILE A C 1
ATOM 1493 O O . ILE A 1 188 ? 17.355 6.714 -20.752 1.00 13.31 188 ILE A O 1
ATOM 1498 N N . HIS A 1 189 ? 17.533 4.619 -19.926 1.00 11.77 189 HIS A N 1
ATOM 1499 C CA . HIS A 1 189 ? 18.402 4.134 -21.003 1.00 11.33 189 HIS A CA 1
ATOM 1500 C C . HIS A 1 189 ? 17.807 3.000 -21.821 1.00 11.33 189 HIS A C 1
ATOM 1501 O O . HIS A 1 189 ? 18.292 2.737 -22.913 1.00 11.61 189 HIS A O 1
ATOM 1508 N N . PHE A 1 190 ? 16.761 2.362 -21.300 1.00 11.51 190 PHE A N 1
ATOM 1509 C CA . PHE A 1 190 ? 16.088 1.229 -21.953 1.00 10.62 190 PHE A CA 1
ATOM 1510 C C . PHE A 1 190 ? 14.581 1.320 -21.714 1.00 11.13 190 PHE A C 1
ATOM 1511 O O . PHE A 1 190 ? 14.138 1.862 -20.690 1.00 11.74 190 PHE A O 1
ATOM 1519 N N . VAL A 1 191 ? 13.798 0.768 -22.639 1.00 10.47 191 VAL A N 1
ATOM 1520 C CA . VAL A 1 191 ? 12.380 0.543 -22.412 1.00 11.21 191 VAL A CA 1
ATOM 1521 C C . VAL A 1 191 ? 12.157 -0.962 -22.553 1.00 10.75 191 VAL A C 1
ATOM 1522 O O . VAL A 1 191 ? 12.681 -1.592 -23.491 1.00 11.08 191 VAL A O 1
ATOM 1526 N N . ALA A 1 192 ? 11.439 -1.555 -21.610 1.00 10.82 192 ALA A N 1
ATOM 1527 C CA . ALA A 1 192 ? 11.222 -2.992 -21.641 1.00 10.69 192 ALA A CA 1
ATOM 1528 C C . ALA A 1 192 ? 9.858 -3.349 -21.075 1.00 10.57 192 ALA A C 1
ATOM 1529 O O . ALA A 1 192 ? 9.262 -2.569 -20.324 1.00 11.02 192 ALA A O 1
ATOM 1531 N N . SER A 1 193 ? 9.386 -4.541 -21.424 1.00 10.65 193 SER A N 1
ATOM 1532 C CA . SER A 1 193 ? 8.022 -4.954 -21.086 1.00 11.19 193 SER A CA 1
ATOM 1533 C C . SER A 1 193 ? 7.765 -5.227 -19.623 1.00 11.12 193 SER A C 1
ATOM 1534 O O . SER A 1 193 ? 6.699 -4.866 -19.111 1.00 10.91 193 SER A O 1
ATOM 1537 N N . ASP A 1 194 ? 8.689 -5.950 -18.973 1.00 11.18 194 ASP A N 1
ATOM 1538 C CA . ASP A 1 194 ? 8.419 -6.507 -17.671 1.00 12.01 194 ASP A CA 1
ATOM 1539 C C . ASP A 1 194 ? 7.108 -7.324 -17.756 1.00 12.27 194 ASP A C 1
ATOM 1540 O O . ASP A 1 194 ? 6.311 -7.353 -16.812 1.00 12.78 194 ASP A O 1
ATOM 1545 N N . ALA A 1 195 ? 6.872 -7.967 -18.895 1.00 11.80 195 ALA A N 1
ATOM 1546 C CA . ALA A 1 195 ? 5.653 -8.756 -19.077 1.00 12.37 195 ALA A CA 1
ATOM 1547 C C . ALA A 1 195 ? 5.541 -9.928 -18.111 1.00 12.33 195 ALA A C 1
ATOM 1548 O O . ALA A 1 195 ? 6.521 -10.638 -17.855 1.00 12.33 195 ALA A O 1
ATOM 1550 N N . HIS A 1 196 ? 4.336 -10.153 -17.585 1.00 11.91 196 HIS A N 1
ATOM 1551 C CA . HIS A 1 196 ? 4.080 -11.324 -16.729 1.00 12.72 196 HIS A CA 1
ATOM 1552 C C . HIS A 1 196 ? 3.014 -12.257 -17.295 1.00 12.65 196 HIS A C 1
ATOM 1553 O O . HIS A 1 196 ? 2.966 -13.415 -16.933 1.00 13.59 196 HIS A O 1
ATOM 1560 N N . ASN A 1 197 ? 2.156 -11.742 -18.170 1.00 12.45 197 ASN A N 1
ATOM 1561 C CA . ASN A 1 197 ? 1.018 -12.519 -18.669 1.00 14.06 197 ASN A CA 1
ATOM 1562 C C . ASN A 1 197 ? 0.524 -11.846 -19.934 1.00 15.14 197 ASN A C 1
ATOM 1563 O O . ASN A 1 197 ? 1.100 -10.844 -20.350 1.00 15.75 197 ASN A O 1
ATOM 1568 N N . VAL A 1 198 ? -0.498 -12.391 -20.564 1.00 16.60 198 VAL A N 1
ATOM 1569 C CA . VAL A 1 198 ? -0.987 -11.801 -21.769 1.00 18.54 198 VAL A CA 1
ATOM 1570 C C . VAL A 1 198 ? -2.044 -10.751 -21.544 1.00 19.39 198 VAL A C 1
ATOM 1571 O O . VAL A 1 198 ? -2.284 -9.993 -22.408 1.00 21.32 198 VAL A O 1
ATOM 1575 N N . LYS A 1 199 ? -2.668 -10.713 -20.394 1.00 19.00 199 LYS A N 1
ATOM 1576 C CA . LYS A 1 199 ? -3.817 -9.841 -20.335 1.00 20.41 199 LYS A CA 1
ATOM 1577 C C . LYS A 1 199 ? -3.781 -8.559 -19.561 1.00 19.32 199 LYS A C 1
ATOM 1578 O O . LYS A 1 199 ? -4.439 -7.642 -19.947 1.00 19.33 199 LYS A O 1
ATOM 1584 N N . THR A 1 200 ? -3.015 -8.535 -18.489 1.00 18.58 200 THR A N 1
ATOM 1585 C CA . THR A 1 200 ? -2.917 -7.339 -17.674 1.00 17.94 200 THR A CA 1
ATOM 1586 C C . THR A 1 200 ? -1.512 -6.723 -17.634 1.00 17.42 200 THR A C 1
ATOM 1587 O O . THR A 1 200 ? -1.337 -5.590 -17.905 1.00 18.47 200 THR A O 1
ATOM 1591 N N . ARG A 1 201 ? -0.528 -7.539 -17.334 1.00 16.15 201 ARG A N 1
ATOM 1592 C CA . ARG A 1 201 ? 0.836 -7.103 -17.328 1.00 15.28 201 ARG A CA 1
ATOM 1593 C C . ARG A 1 201 ? 1.500 -7.597 -18.590 1.00 14.75 201 ARG A C 1
ATOM 1594 O O . ARG A 1 201 ? 2.249 -8.462 -18.559 1.00 15.20 201 ARG A O 1
ATOM 1602 N N . ASN A 1 202 ? 1.107 -7.038 -19.692 1.00 14.82 202 ASN A N 1
ATOM 1603 C CA . ASN A 1 202 ? 1.590 -7.513 -20.954 1.00 15.17 202 ASN A CA 1
ATOM 1604 C C . ASN A 1 202 ? 2.588 -6.563 -21.637 1.00 14.98 202 ASN A C 1
ATOM 1605 O O . ASN A 1 202 ? 3.223 -5.864 -20.956 1.00 16.37 202 ASN A O 1
ATOM 1610 N N . PHE A 1 203 ? 2.798 -6.633 -22.928 1.00 13.64 203 PHE A N 1
ATOM 1611 C CA . PHE A 1 203 ? 3.907 -5.900 -23.492 1.00 13.36 203 PHE A CA 1
ATOM 1612 C C . PHE A 1 203 ? 3.740 -4.370 -23.762 1.00 13.96 203 PHE A C 1
ATOM 1613 O O . PHE A 1 203 ? 4.452 -3.593 -23.185 1.00 13.69 203 PHE A O 1
ATOM 1621 N N . HIS A 1 204 ? 2.758 -3.990 -24.578 1.00 14.43 204 HIS A N 1
ATOM 1622 C CA . HIS A 1 204 ? 2.497 -2.571 -24.854 1.00 14.30 204 HIS A CA 1
ATOM 1623 C C . HIS A 1 204 ? 3.705 -1.829 -25.439 1.00 14.09 204 HIS A C 1
ATOM 1624 O O . HIS A 1 204 ? 3.891 -0.619 -25.268 1.00 13.29 204 HIS A O 1
ATOM 1631 N N . THR A 1 205 ? 4.505 -2.597 -26.167 1.00 13.26 205 THR A N 1
ATOM 1632 C CA . THR A 1 205 ? 5.764 -2.145 -26.730 1.00 13.07 205 THR A CA 1
ATOM 1633 C C . THR A 1 205 ? 5.593 -1.003 -27.736 1.00 13.68 205 THR A C 1
ATOM 1634 O O . THR A 1 205 ? 6.219 0.054 -27.602 1.00 13.37 205 THR A O 1
ATOM 1638 N N . GLN A 1 206 ? 4.750 -1.223 -28.740 1.00 13.43 206 GLN A N 1
ATOM 1639 C CA . GLN A 1 206 ? 4.526 -0.222 -29.783 1.00 14.15 206 GLN A CA 1
ATOM 1640 C C . GLN A 1 206 ? 3.834 1.013 -29.232 1.00 14.13 206 GLN A C 1
ATOM 1641 O O . GLN A 1 206 ? 4.161 2.149 -29.635 1.00 14.58 206 GLN A O 1
ATOM 1647 N N A GLU A 1 207 ? 2.918 0.795 -28.298 0.70 13.63 207 GLU A N 1
ATOM 1648 N N B GLU A 1 207 ? 2.875 0.812 -28.320 0.30 13.79 207 GLU A N 1
ATOM 1649 C CA A GLU A 1 207 ? 2.188 1.877 -27.656 0.70 13.65 207 GLU A CA 1
ATOM 1650 C CA B GLU A 1 207 ? 2.184 1.930 -27.653 0.30 13.62 207 GLU A CA 1
ATOM 1651 C C A GLU A 1 207 ? 3.152 2.844 -26.958 0.70 13.90 207 GLU A C 1
ATOM 1652 C C B GLU A 1 207 ? 3.197 2.862 -26.998 0.30 13.57 207 GLU A C 1
ATOM 1653 O O A GLU A 1 207 ? 3.064 4.064 -27.148 0.70 13.67 207 GLU A O 1
ATOM 1654 O O B GLU A 1 207 ? 3.174 4.075 -27.234 0.30 13.33 207 GLU A O 1
ATOM 1665 N N . ALA A 1 208 ? 4.093 2.286 -26.195 1.00 12.59 208 ALA A N 1
ATOM 1666 C CA . ALA A 1 208 ? 5.133 3.061 -25.517 1.00 13.69 208 ALA A CA 1
ATOM 1667 C C . ALA A 1 208 ? 6.040 3.815 -26.486 1.00 13.24 208 ALA A C 1
ATOM 1668 O O . ALA A 1 208 ? 6.373 4.974 -26.235 1.00 14.25 208 ALA A O 1
ATOM 1670 N N . LEU A 1 209 ? 6.434 3.166 -27.586 1.00 14.17 209 LEU A N 1
ATOM 1671 C CA . LEU A 1 209 ? 7.297 3.815 -28.577 1.00 14.11 209 LEU A CA 1
ATOM 1672 C C . LEU A 1 209 ? 6.564 4.977 -29.227 1.00 15.46 209 LEU A C 1
ATOM 1673 O O . LEU A 1 209 ? 7.144 6.033 -29.445 1.00 15.54 209 LEU A O 1
ATOM 1678 N N . TYR A 1 210 ? 5.278 4.795 -29.500 1.00 15.25 210 TYR A N 1
ATOM 1679 C CA . TYR A 1 210 ? 4.497 5.880 -30.102 1.00 15.79 210 TYR A CA 1
ATOM 1680 C C . TYR A 1 210 ? 4.407 7.083 -29.148 1.00 15.57 210 TYR A C 1
ATOM 1681 O O . TYR A 1 210 ? 4.541 8.229 -29.569 1.00 16.60 210 TYR A O 1
ATOM 1690 N N . VAL A 1 211 ? 4.188 6.815 -27.867 1.00 15.66 211 VAL A N 1
ATOM 1691 C CA . VAL A 1 211 ? 4.179 7.872 -26.862 1.00 15.80 211 VAL A CA 1
ATOM 1692 C C . VAL A 1 211 ? 5.514 8.624 -26.875 1.00 16.28 211 VAL A C 1
ATOM 1693 O O . VAL A 1 211 ? 5.542 9.859 -26.903 1.00 16.08 211 VAL A O 1
ATOM 1697 N N . LEU A 1 212 ? 6.620 7.879 -26.898 1.00 16.20 212 LEU A N 1
ATOM 1698 C CA . LEU A 1 212 ? 7.949 8.485 -26.976 1.00 17.45 212 LEU A CA 1
ATOM 1699 C C . LEU A 1 212 ? 8.180 9.311 -28.236 1.00 18.40 212 LEU A C 1
ATOM 1700 O O . LEU A 1 212 ? 8.773 10.392 -28.169 1.00 18.87 212 LEU A O 1
ATOM 1705 N N . GLU A 1 213 ? 7.718 8.802 -29.378 1.00 19.74 213 GLU A N 1
ATOM 1706 C CA . GLU A 1 213 ? 7.882 9.491 -30.657 1.00 21.26 213 GLU A CA 1
ATOM 1707 C C . GLU A 1 213 ? 7.081 10.790 -30.650 1.00 21.29 213 GLU A C 1
ATOM 1708 O O . GLU A 1 213 ? 7.571 11.832 -31.098 1.00 21.79 213 GLU A O 1
ATOM 1714 N N . LYS A 1 214 ? 5.858 10.741 -30.127 1.00 20.95 214 LYS A N 1
ATOM 1715 C CA . LYS A 1 214 ? 5.025 11.949 -30.060 1.00 21.58 214 LYS A CA 1
ATOM 1716 C C . LYS A 1 214 ? 5.610 13.009 -29.131 1.00 21.52 214 LYS A C 1
ATOM 1717 O O . LYS A 1 214 ? 5.545 14.206 -29.436 1.00 21.81 214 LYS A O 1
ATOM 1723 N N . GLU A 1 215 ? 6.177 12.574 -28.004 1.00 21.28 215 GLU A N 1
ATOM 1724 C CA . GLU A 1 215 ? 6.685 13.490 -26.966 1.00 21.84 215 GLU A CA 1
ATOM 1725 C C . GLU A 1 215 ? 8.064 14.076 -27.236 1.00 21.87 215 GLU A C 1
ATOM 1726 O O . GLU A 1 215 ? 8.334 15.237 -26.861 1.00 22.25 215 GLU A O 1
ATOM 1732 N N . PHE A 1 216 ? 8.930 13.292 -27.878 1.00 20.82 216 PHE A N 1
ATOM 1733 C CA . PHE A 1 216 ? 10.347 13.650 -27.986 1.00 20.80 216 PHE A CA 1
ATOM 1734 C C . PHE A 1 216 ? 10.901 13.636 -29.401 1.00 20.67 216 PHE A C 1
ATOM 1735 O O . PHE A 1 216 ? 12.055 14.039 -29.616 1.00 21.81 216 PHE A O 1
ATOM 1743 N N . GLY A 1 217 ? 10.105 13.184 -30.363 1.00 20.43 217 GLY A N 1
ATOM 1744 C CA . GLY A 1 217 ? 10.594 12.999 -31.724 1.00 19.79 217 GLY A CA 1
ATOM 1745 C C . GLY A 1 217 ? 11.214 11.629 -31.915 1.00 19.98 217 GLY A C 1
ATOM 1746 O O . GLY A 1 217 ? 11.379 10.872 -30.958 1.00 19.99 217 GLY A O 1
ATOM 1747 N N . SER A 1 218 ? 11.579 11.335 -33.155 1.00 19.55 218 SER A N 1
ATOM 1748 C CA . SER A 1 218 ? 11.960 9.981 -33.563 1.00 19.95 218 SER A CA 1
ATOM 1749 C C . SER A 1 218 ? 13.308 9.511 -33.016 1.00 19.34 218 SER A C 1
ATOM 1750 O O . SER A 1 218 ? 13.514 8.302 -32.783 1.00 18.30 218 SER A O 1
ATOM 1753 N N . GLU A 1 219 ? 14.227 10.443 -32.794 1.00 18.63 219 GLU A N 1
ATOM 1754 C CA . GLU A 1 219 ? 15.598 10.052 -32.454 1.00 18.62 219 GLU A CA 1
ATOM 1755 C C . GLU A 1 219 ? 15.752 9.447 -31.072 1.00 18.65 219 GLU A C 1
ATOM 1756 O O . GLU A 1 219 ? 16.571 8.557 -30.883 1.00 18.55 219 GLU A O 1
ATOM 1762 N N . LEU A 1 220 ? 14.945 9.902 -30.115 1.00 18.00 220 LEU A N 1
ATOM 1763 C CA . LEU A 1 220 ? 15.036 9.377 -28.757 1.00 17.70 220 LEU A CA 1
ATOM 1764 C C . LEU A 1 220 ? 14.619 7.890 -28.646 1.00 16.90 220 LEU A C 1
ATOM 1765 O O . LEU A 1 220 ? 15.376 7.086 -28.085 1.00 16.62 220 LEU A O 1
ATOM 1770 N N . PRO A 1 221 ? 13.437 7.508 -29.174 1.00 16.52 221 PRO A N 1
ATOM 1771 C CA . PRO A 1 221 ? 13.100 6.084 -29.058 1.00 16.19 221 PRO A CA 1
ATOM 1772 C C . PRO A 1 221 ? 14.041 5.175 -29.845 1.00 16.33 221 PRO A C 1
ATOM 1773 O O . PRO A 1 221 ? 14.251 4.031 -29.426 1.00 16.10 221 PRO A O 1
ATOM 1777 N N . TYR A 1 222 ? 14.607 5.677 -30.947 1.00 15.72 222 TYR A N 1
ATOM 1778 C CA . TYR A 1 222 ? 15.639 4.947 -31.694 1.00 15.65 222 TYR A CA 1
ATOM 1779 C C . TYR A 1 222 ? 16.824 4.654 -30.758 1.00 15.87 222 TYR A C 1
ATOM 1780 O O . TYR A 1 222 ? 17.323 3.521 -30.705 1.00 15.69 222 TYR A O 1
ATOM 1789 N N . MET A 1 223 ? 17.266 5.684 -30.027 1.00 15.47 223 MET A N 1
ATOM 1790 C CA . MET A 1 223 ? 18.400 5.589 -29.096 1.00 15.46 223 MET A CA 1
ATOM 1791 C C . MET A 1 223 ? 18.084 4.574 -27.981 1.00 13.83 223 MET A C 1
ATOM 1792 O O . MET A 1 223 ? 18.902 3.694 -27.659 1.00 12.98 223 MET A O 1
ATOM 1797 N N . LEU A 1 224 ? 16.912 4.652 -27.390 1.00 12.37 224 LEU A N 1
ATOM 1798 C CA . LEU A 1 224 ? 16.583 3.686 -26.364 1.00 12.44 224 LEU A CA 1
ATOM 1799 C C . LEU A 1 224 ? 16.514 2.248 -26.891 1.00 12.15 224 LEU A C 1
ATOM 1800 O O . LEU A 1 224 ? 16.869 1.362 -26.236 1.0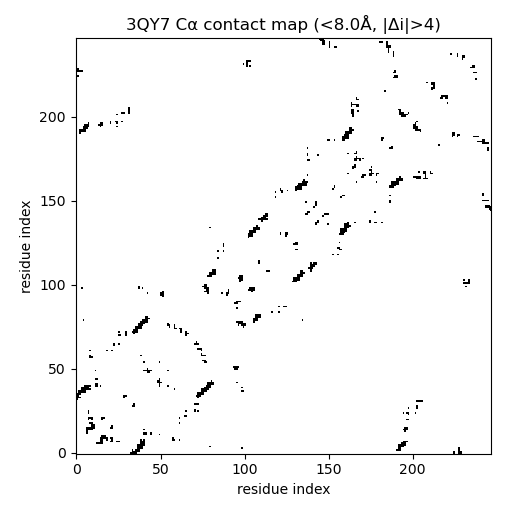0 11.88 224 LEU A O 1
ATOM 1805 N N . THR A 1 225 ? 15.917 2.078 -28.051 1.00 12.36 225 THR A N 1
ATOM 1806 C CA . THR A 1 225 ? 15.822 0.784 -28.656 1.00 12.70 225 THR A CA 1
ATOM 1807 C C . THR A 1 225 ? 17.194 0.224 -29.020 1.00 12.35 225 THR A C 1
ATOM 1808 O O . THR A 1 225 ? 17.442 -0.909 -28.826 1.00 12.05 225 THR A O 1
ATOM 1812 N N . GLU A 1 226 ? 18.048 1.025 -29.648 1.00 11.72 226 GLU A N 1
ATOM 1813 C CA . GLU A 1 226 ? 19.385 0.546 -30.004 1.00 12.10 226 GLU A CA 1
ATOM 1814 C C . GLU A 1 226 ? 20.212 0.235 -28.753 1.00 11.67 226 GLU A C 1
ATOM 1815 O O . GLU A 1 226 ? 21.130 -0.568 -28.811 1.00 12.20 226 GLU A O 1
ATOM 1821 N N . ASN A 1 227 ? 19.894 0.865 -27.624 1.00 11.57 227 ASN A N 1
ATOM 1822 C CA . ASN A 1 227 ? 20.614 0.545 -26.397 1.00 11.29 227 ASN A CA 1
ATOM 1823 C C . ASN A 1 227 ? 20.448 -0.915 -26.005 1.00 11.22 227 ASN A C 1
ATOM 1824 O O . ASN A 1 227 ? 21.372 -1.501 -25.495 1.00 11.24 227 ASN A O 1
ATOM 1829 N N . ALA A 1 228 ? 19.277 -1.493 -26.271 1.00 11.83 228 ALA A N 1
ATOM 1830 C CA . ALA A 1 228 ? 19.082 -2.932 -26.032 1.00 11.67 228 ALA A CA 1
ATOM 1831 C C . ALA A 1 228 ? 19.966 -3.790 -26.949 1.00 12.09 228 ALA A C 1
ATOM 1832 O O . ALA A 1 228 ? 20.484 -4.816 -26.518 1.00 12.23 228 ALA A O 1
ATOM 1834 N N . GLU A 1 229 ? 20.156 -3.345 -28.195 1.00 13.15 229 GLU A N 1
ATOM 1835 C CA . GLU A 1 229 ? 21.056 -4.028 -29.138 1.00 13.36 229 GLU A CA 1
ATOM 1836 C C . GLU A 1 229 ? 22.501 -3.911 -28.662 1.00 12.88 229 GLU A C 1
ATOM 1837 O O . GLU A 1 229 ? 23.274 -4.882 -28.719 1.00 14.21 229 GLU A O 1
ATOM 1843 N N . LEU A 1 230 ? 22.880 -2.724 -28.181 1.00 11.80 230 LEU A N 1
ATOM 1844 C CA . LEU A 1 230 ? 24.221 -2.548 -27.631 1.00 11.80 230 LEU A CA 1
ATOM 1845 C C . LEU A 1 230 ? 24.443 -3.432 -26.419 1.00 12.67 230 LEU A C 1
ATOM 1846 O O . LEU A 1 230 ? 25.488 -4.071 -26.291 1.00 12.50 230 LEU A O 1
ATOM 1851 N N . LEU A 1 231 ? 23.453 -3.477 -25.530 1.00 11.35 231 LEU A N 1
ATOM 1852 C CA . LEU A 1 231 ? 23.509 -4.352 -24.365 1.00 12.22 231 LEU A CA 1
ATOM 1853 C C . LEU A 1 231 ? 23.679 -5.808 -24.794 1.00 12.94 231 LEU A C 1
ATOM 1854 O O . LEU A 1 231 ? 24.523 -6.506 -24.274 1.00 12.00 231 LEU A O 1
ATOM 1859 N N . LEU A 1 232 ? 22.883 -6.269 -25.732 1.00 14.29 232 LEU A N 1
ATOM 1860 C CA . LEU A 1 232 ? 22.956 -7.647 -26.148 1.00 15.82 232 LEU A CA 1
ATOM 1861 C C . LEU A 1 232 ? 24.343 -8.054 -26.574 1.00 16.98 232 LEU A C 1
ATOM 1862 O O . LEU A 1 232 ? 24.757 -9.159 -26.250 1.00 17.05 232 LEU A O 1
ATOM 1867 N N . ARG A 1 233 ? 25.021 -7.148 -27.290 1.00 16.90 233 ARG A N 1
ATOM 1868 C CA . ARG A 1 233 ? 26.373 -7.321 -27.845 1.00 17.93 233 ARG A CA 1
ATOM 1869 C C . ARG A 1 233 ? 27.479 -7.027 -26.825 1.00 17.85 233 ARG A C 1
ATOM 1870 O O . ARG A 1 233 ? 28.663 -7.115 -27.156 1.00 18.64 233 ARG A O 1
ATOM 1878 N N . ASN A 1 234 ? 27.084 -6.680 -25.605 1.00 16.88 234 ASN A N 1
ATOM 1879 C CA . ASN A 1 234 ? 28.005 -6.309 -24.525 1.00 16.29 234 ASN A CA 1
ATOM 1880 C C . ASN A 1 234 ? 28.822 -5.054 -24.844 1.00 16.32 234 ASN A C 1
ATOM 1881 O O . ASN A 1 234 ? 29.959 -4.890 -24.385 1.00 16.24 234 ASN A O 1
ATOM 1886 N N . GLN A 1 235 ? 28.222 -4.178 -25.638 1.00 16.41 235 GLN A N 1
ATOM 1887 C CA . GLN A 1 235 ? 28.788 -2.872 -25.960 1.00 17.12 235 GLN A CA 1
ATOM 1888 C C . GLN A 1 235 ? 28.356 -1.829 -24.940 1.00 16.35 235 GLN A C 1
ATOM 1889 O O . GLN A 1 235 ? 27.470 -2.069 -24.133 1.00 16.87 235 GLN A O 1
ATOM 1895 N N . THR A 1 236 ? 28.982 -0.665 -24.998 1.00 16.06 236 THR A N 1
ATOM 1896 C CA . THR A 1 236 ? 28.649 0.421 -24.096 1.00 15.79 236 THR A CA 1
ATOM 1897 C C . THR A 1 236 ? 27.416 1.154 -24.619 1.00 15.10 236 THR A C 1
ATOM 1898 O O . THR A 1 236 ? 27.386 1.544 -25.780 1.00 15.02 236 THR A O 1
ATOM 1902 N N . ILE A 1 237 ? 26.384 1.300 -23.775 1.00 14.28 237 ILE A N 1
ATOM 1903 C CA . ILE A 1 237 ? 25.158 2.011 -24.142 1.00 14.51 237 ILE A CA 1
ATOM 1904 C C . ILE A 1 237 ? 25.395 3.509 -24.338 1.00 15.15 237 ILE A C 1
ATOM 1905 O O . ILE A 1 237 ? 26.389 4.067 -23.833 1.00 16.00 237 ILE A O 1
ATOM 1910 N N . PHE A 1 238 ? 24.476 4.149 -25.063 1.00 15.55 238 PHE A N 1
ATOM 1911 C CA . PHE A 1 238 ? 24.548 5.583 -25.306 1.00 15.99 238 PHE A CA 1
ATOM 1912 C C . PHE A 1 238 ? 23.760 6.330 -24.251 1.00 16.95 238 PHE A C 1
ATOM 1913 O O . PHE A 1 238 ? 22.620 5.972 -23.919 1.00 16.59 238 PHE A O 1
ATOM 1921 N N . ARG A 1 239 ? 24.379 7.379 -23.730 1.00 18.08 239 ARG A N 1
ATOM 1922 C CA . ARG A 1 239 ? 23.778 8.177 -22.680 1.00 19.74 239 ARG A CA 1
ATOM 1923 C C . ARG A 1 239 ? 23.777 9.637 -23.083 1.00 20.45 239 ARG A C 1
ATOM 1924 O O . ARG A 1 239 ? 24.662 10.106 -23.807 1.00 21.50 239 ARG A O 1
ATOM 1932 N N . GLN A 1 240 ? 22.766 10.350 -22.606 1.00 21.19 240 GLN A N 1
ATOM 1933 C CA . GLN A 1 240 ? 22.738 11.804 -22.696 1.00 21.95 240 GLN A CA 1
ATOM 1934 C C . GLN A 1 240 ? 22.997 12.358 -21.279 1.00 21.66 240 GLN A C 1
ATOM 1935 O O . GLN A 1 240 ? 22.825 11.630 -20.280 1.00 20.30 240 GLN A O 1
ATOM 1941 N N . PRO A 1 241 ? 23.435 13.631 -21.180 1.00 21.90 241 PRO A N 1
ATOM 1942 C CA . PRO A 1 241 ? 23.776 14.138 -19.857 1.00 22.53 241 PRO A CA 1
ATOM 1943 C C . PRO A 1 241 ? 22.569 14.117 -18.922 1.00 22.63 241 PRO A C 1
ATOM 1944 O O . PRO A 1 241 ? 21.524 14.696 -19.255 1.00 22.37 241 PRO A O 1
ATOM 1948 N N . PRO A 1 242 ? 22.697 13.433 -17.769 1.00 23.33 242 PRO A N 1
ATOM 1949 C CA . PRO A 1 242 ? 21.584 13.349 -16.833 1.00 24.23 242 PRO A CA 1
ATOM 1950 C C . PRO A 1 242 ? 21.242 14.711 -16.254 1.00 25.83 242 PRO A C 1
ATOM 1951 O O . PRO A 1 242 ? 22.121 15.578 -16.123 1.00 25.67 242 PRO A O 1
ATOM 1955 N N . GLN A 1 243 ? 19.965 14.896 -15.936 1.00 26.89 243 GLN A N 1
ATOM 1956 C CA . GLN A 1 243 ? 19.485 16.178 -15.435 1.00 28.84 243 GLN A CA 1
ATOM 1957 C C . GLN A 1 243 ? 18.680 15.969 -14.163 1.00 29.56 243 GLN A C 1
ATOM 1958 O O . GLN A 1 243 ? 18.014 14.947 -14.005 1.00 29.44 243 GLN A O 1
ATOM 1964 N N . PRO A 1 244 ? 18.787 16.908 -13.203 1.00 30.72 244 PRO A N 1
ATOM 1965 C CA . PRO A 1 244 ? 17.924 16.776 -12.047 1.00 31.18 244 PRO A CA 1
ATOM 1966 C C . PRO A 1 244 ? 16.458 16.910 -12.435 1.00 31.90 244 PRO A C 1
ATOM 1967 O O . PRO A 1 244 ? 16.113 17.604 -13.400 1.00 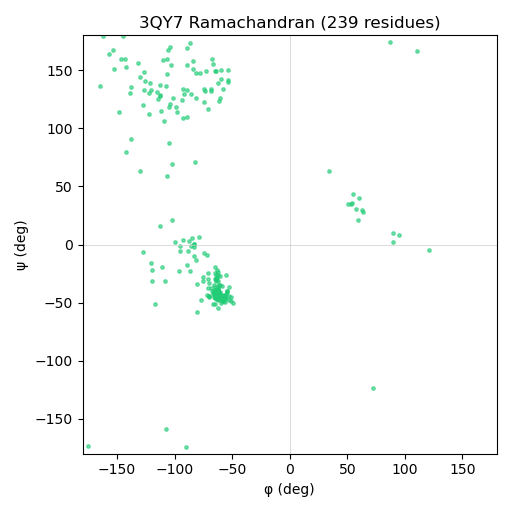31.29 244 PRO A O 1
ATOM 1971 N N . VAL A 1 245 ? 15.634 16.231 -11.692 1.00 32.98 245 VAL A N 1
ATOM 1972 C CA . VAL A 1 245 ? 14.216 16.335 -11.832 1.00 34.65 245 VAL A CA 1
ATOM 1973 C C . VAL A 1 245 ? 13.723 16.679 -10.437 1.00 35.72 245 VAL A C 1
ATOM 1974 O O . VAL A 1 245 ? 14.213 16.184 -9.471 1.00 35.94 245 VAL A O 1
ATOM 1978 N N . LYS A 1 246 ? 12.759 17.538 -10.387 1.00 37.31 246 LYS A N 1
ATOM 1979 C CA . LYS A 1 246 ? 12.249 18.140 -9.179 1.00 39.10 246 LYS A CA 1
ATOM 1980 C C . LYS A 1 246 ? 10.953 17.505 -8.842 1.00 39.90 246 LYS A C 1
ATOM 1981 O O . LYS A 1 246 ? 10.433 16.848 -9.686 1.00 39.96 246 LYS A O 1
ATOM 1987 N N . ARG A 1 247 ? 10.437 17.810 -7.631 1.00 40.93 247 ARG A N 1
ATOM 1988 C CA . ARG A 1 247 ? 9.106 17.390 -7.160 1.00 41.91 247 ARG A CA 1
ATOM 1989 C C . ARG A 1 247 ? 9.018 15.891 -6.893 1.00 42.00 247 ARG A C 1
ATOM 1990 O O . ARG A 1 247 ? 8.510 15.465 -5.851 1.00 42.36 247 ARG A O 1
#

B-factor: mean 21.46, std 11.36, range [7.55, 313.28]

CATH classification: 3.20.20.140

Solvent-accessible surface area: 11520 Å² total; per-residue (Å²): 54,14,6,0,0,0,2,0,2,27,87,15,24,87,11,2,51,78,47,61,59,0,9,78,0,0,94,12,0,40,186,31,29,2,107,20,0,0,0,0,2,35,15,62,52,78,137,152,133,14,90,17,77,40,0,95,109,17,2,80,96,6,22,122,70,1,136,153,54,132,15,75,12,94,2,30,17,0,2,2,0,110,12,54,46,92,0,42,89,32,9,79,127,196,98,11,5,9,0,31,81,9,60,0,0,0,0,14,7,24,136,59,75,16,11,239,91,1,85,108,11,5,122,52,0,62,126,139,41,58,25,0,0,0,3,28,0,1,105,6,119,53,0,88,112,61,4,37,48,0,40,94,13,5,87,120,16,0,0,0,0,0,6,2,0,0,0,26,27,62,57,34,173,105,14,67,52,3,0,33,84,0,4,129,8,32,0,8,3,0,26,2,4,9,0,6,54,48,170,98,84,30,3,43,16,88,75,0,32,134,13,0,79,120,101,65,33,67,126,29,10,138,47,5,42,42,1,5,75,30,0,41,180,67,94,87,6,96,85,78,86,38,85,91,17,151,210

Secondary structure (DSSP, 8-state):
-EESSB--STTSSSS-SSHHHHHHHHHHHHHTT--EEE---BSEETTEE--HHHHHHHHHHHHHHHHHTT---EEE---EEE--TTHHHHHHTT-S--GGGSSEEEEE--TT---TTHHHHHHHHHHTT-EEEEE-GGG-HHHHH-THHHHHHHHTT-EEEEEHHHHHTTT-HHHHHHHHHHHHTT---EEE--B-SSSSS---HHHHHHHHHHHH-SHHHHHHHHHHHHHHTTPPPP---------

Organism: Bacillus subtilis (strain 168) (NCBI:txid224308)